Protein AF-A0AAV2ICV9-F1 (afdb_monomer_lite)

Secondary structure (DSSP, 8-state):
----TTS-PPP-EEEEEEEE-TT-SS-SSEEPPPPPP-TT-S---GGG-SEETTEESS-----S--SSSEEEEEEEEEE--SS-PEEEEEEEEEEEPPSS--SPPEEEEEEETTTEEEEEEE---PPTTEESTTS-EE---EEETTEEEEE-TTT--EEEPTTEETTTT-EE--GGGG---SSS-----

InterPro domains:
  IPR001774 Delta/Serrate/lag-2 (DSL) protein [PF01414] (126-171)
  IPR001774 Delta/Serrate/lag-2 (DSL) protein [PS51051] (124-169)
  IPR001774 Delta/Serrate/lag-2 (DSL) protein [SM00051] (105-169)

Structure (mmCIF, N/CA/C/O backbone):
data_AF-A0AAV2ICV9-F1
#
_entry.id   AF-A0AAV2ICV9-F1
#
loop_
_atom_site.group_PDB
_atom_site.id
_atom_site.type_symbol
_atom_site.label_atom_id
_atom_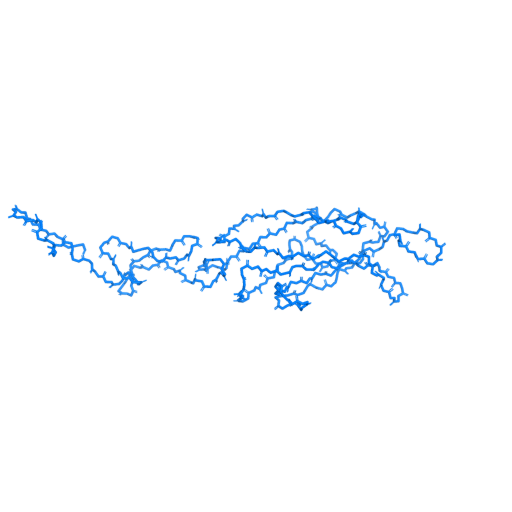site.label_alt_id
_atom_site.label_comp_id
_atom_site.label_asym_id
_atom_site.label_entity_id
_atom_site.label_seq_id
_atom_site.pdbx_PDB_ins_code
_atom_site.Cartn_x
_atom_site.Cartn_y
_atom_site.Cartn_z
_atom_site.occupancy
_atom_site.B_iso_or_equiv
_atom_site.auth_seq_id
_atom_site.auth_comp_id
_atom_site.auth_asym_id
_atom_site.auth_atom_id
_atom_site.pdbx_PDB_model_num
ATOM 1 N N . SER A 1 1 ? 23.689 5.254 -21.975 1.00 53.38 1 SER A N 1
ATOM 2 C CA . SER A 1 1 ? 23.638 5.258 -23.447 1.00 53.38 1 SER A CA 1
ATOM 3 C C . SER A 1 1 ? 23.375 3.836 -23.864 1.00 53.38 1 SER A C 1
ATOM 5 O O . SER A 1 1 ? 24.255 3.012 -23.639 1.00 53.38 1 SER A O 1
ATOM 7 N N . CYS A 1 2 ? 22.179 3.565 -24.372 1.00 63.34 2 CYS A N 1
ATOM 8 C CA . CYS A 1 2 ? 21.823 2.265 -24.928 1.00 63.34 2 CYS A CA 1
ATOM 9 C C . CYS A 1 2 ? 22.603 2.065 -26.231 1.00 63.34 2 CYS A C 1
ATOM 11 O O . CYS A 1 2 ? 22.864 3.040 -26.949 1.00 63.34 2 CYS A O 1
ATOM 13 N N . TYR A 1 3 ? 23.136 0.865 -26.444 1.00 55.25 3 TYR A N 1
ATOM 14 C CA . TYR A 1 3 ? 24.113 0.605 -27.502 1.00 55.25 3 TYR A CA 1
ATOM 15 C C . TYR A 1 3 ? 23.679 -0.586 -28.347 1.00 55.25 3 TYR A C 1
ATOM 17 O O . TYR A 1 3 ? 24.311 -1.639 -28.334 1.00 55.25 3 TYR A O 1
ATOM 25 N N . GLU A 1 4 ? 22.634 -0.394 -29.142 1.00 55.97 4 GLU A N 1
ATOM 26 C CA . GLU A 1 4 ? 22.188 -1.410 -30.085 1.00 55.97 4 GLU A CA 1
ATOM 27 C C . GLU A 1 4 ? 23.046 -1.415 -31.362 1.00 55.97 4 GLU A C 1
ATOM 29 O O . GLU A 1 4 ? 23.061 -0.474 -32.161 1.00 55.97 4 GLU A O 1
ATOM 34 N N . GLY A 1 5 ? 23.796 -2.497 -31.591 1.00 52.47 5 GLY A N 1
ATOM 35 C CA . GLY A 1 5 ? 24.335 -2.821 -32.921 1.00 52.47 5 GLY A CA 1
ATOM 36 C C . GLY A 1 5 ? 25.328 -1.825 -33.550 1.00 52.47 5 GLY A C 1
ATOM 37 O O . GLY A 1 5 ? 25.580 -1.904 -34.752 1.00 52.47 5 GLY A O 1
ATOM 38 N N . GLY A 1 6 ? 25.924 -0.907 -32.780 1.00 49.78 6 GLY A N 1
ATOM 39 C CA . GLY A 1 6 ? 26.913 0.060 -33.285 1.00 49.78 6 GLY A CA 1
ATOM 40 C C . GLY A 1 6 ? 26.328 1.348 -33.875 1.00 49.78 6 GLY A C 1
ATOM 41 O O . GLY A 1 6 ? 27.062 2.115 -34.506 1.00 49.78 6 GLY A O 1
ATOM 42 N N . LEU A 1 7 ? 25.038 1.612 -33.656 1.00 54.94 7 LEU A N 1
ATOM 43 C CA . LEU A 1 7 ? 24.380 2.881 -33.959 1.00 54.94 7 LEU A CA 1
ATOM 44 C C . LEU A 1 7 ? 23.763 3.447 -32.670 1.00 54.94 7 LEU A C 1
ATOM 46 O O . LEU A 1 7 ? 23.289 2.712 -31.815 1.00 54.94 7 LEU A O 1
ATOM 50 N N . SER A 1 8 ? 23.818 4.769 -32.499 1.00 55.47 8 SER A N 1
ATOM 51 C CA . SER A 1 8 ? 23.243 5.461 -31.337 1.00 55.47 8 SER A CA 1
ATOM 52 C C . SER A 1 8 ? 21.730 5.596 -31.519 1.00 55.47 8 SER A C 1
ATOM 54 O O . SER A 1 8 ? 21.271 6.652 -31.962 1.00 55.47 8 SER A O 1
ATOM 56 N N . TYR A 1 9 ? 20.974 4.546 -31.212 1.00 65.75 9 TYR A N 1
ATOM 57 C CA . TYR A 1 9 ? 19.516 4.623 -31.106 1.00 65.75 9 TYR A CA 1
ATOM 58 C C . TYR A 1 9 ? 19.086 5.045 -29.693 1.00 65.75 9 TYR A C 1
ATOM 60 O O . TYR A 1 9 ? 19.888 5.039 -28.754 1.00 65.75 9 TYR A O 1
ATOM 68 N N . GLU A 1 10 ? 17.855 5.542 -29.575 1.00 70.00 10 GLU A N 1
ATOM 69 C CA . GLU A 1 10 ? 17.244 5.775 -28.266 1.00 70.00 10 GLU A CA 1
ATOM 70 C C . GLU A 1 10 ? 16.924 4.418 -27.624 1.00 70.00 10 GLU A C 1
ATOM 72 O O . GLU A 1 10 ? 16.797 3.436 -28.341 1.00 70.00 10 GLU A O 1
ATOM 77 N N . CYS A 1 11 ? 16.840 4.354 -26.295 1.00 81.06 11 CYS A N 1
ATOM 78 C CA . CYS A 1 11 ? 16.512 3.104 -25.606 1.00 81.06 11 CYS A CA 1
ATOM 79 C C . CYS A 1 11 ? 15.050 2.698 -25.864 1.00 81.06 11 CYS A C 1
ATOM 81 O O . CYS A 1 11 ? 14.211 3.566 -26.146 1.00 81.06 11 CYS A O 1
ATOM 83 N N . ASP A 1 12 ? 14.748 1.427 -25.626 1.00 89.12 12 ASP A N 1
ATOM 84 C CA . ASP A 1 12 ? 13.435 0.787 -25.620 1.00 89.12 12 ASP A CA 1
ATOM 85 C C . ASP A 1 12 ? 13.081 0.333 -24.179 1.00 89.12 12 ASP A C 1
ATOM 87 O O . ASP A 1 12 ? 13.032 -0.865 -23.888 1.00 89.12 12 ASP A O 1
ATOM 91 N N . PRO A 1 13 ? 12.818 1.252 -23.217 1.00 91.44 13 PRO A N 1
ATOM 92 C CA . PRO A 1 13 ? 12.720 0.884 -21.810 1.00 91.44 13 PRO A CA 1
ATOM 93 C C . PRO A 1 13 ? 11.525 -0.024 -21.532 1.00 91.44 13 PRO A C 1
ATOM 95 O O . PRO A 1 13 ? 10.386 0.299 -21.881 1.00 91.44 13 PRO A O 1
ATOM 98 N N . LEU A 1 14 ? 11.762 -1.102 -20.798 1.00 93.00 14 LEU A N 1
ATOM 99 C CA . LEU A 1 14 ? 10.752 -1.986 -20.232 1.00 93.00 14 LEU A CA 1
ATOM 100 C C . LEU A 1 14 ? 10.834 -1.952 -18.700 1.00 93.00 14 LEU A C 1
ATOM 102 O O . LEU A 1 14 ? 11.909 -1.826 -18.115 1.00 93.00 14 LEU A O 1
ATOM 106 N N . PHE A 1 15 ? 9.686 -2.037 -18.028 1.00 95.06 15 PHE A N 1
ATOM 107 C CA . PHE A 1 15 ? 9.598 -1.867 -16.578 1.00 95.06 15 PHE A CA 1
ATOM 108 C C . PHE A 1 15 ? 9.115 -3.140 -15.897 1.00 95.06 15 PHE A C 1
ATOM 110 O O . PHE A 1 15 ? 8.102 -3.728 -16.283 1.00 95.06 15 PHE A O 1
ATOM 117 N N . THR A 1 16 ? 9.769 -3.489 -14.793 1.00 95.69 16 THR A N 1
ATOM 118 C CA . THR A 1 16 ? 9.313 -4.524 -13.86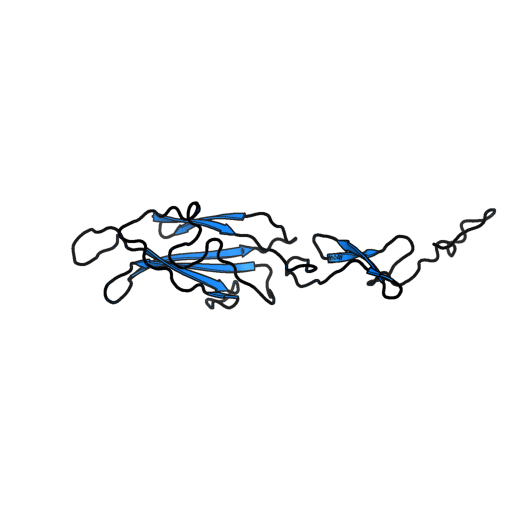2 1.00 95.69 16 THR A CA 1
ATOM 119 C C . THR A 1 16 ? 9.111 -3.921 -12.476 1.00 95.69 16 THR A C 1
ATOM 121 O O . THR A 1 16 ? 10.001 -3.269 -11.929 1.00 95.69 16 THR A O 1
ATOM 124 N N . LEU A 1 17 ? 7.927 -4.142 -11.893 1.00 97.44 17 LEU A N 1
ATOM 125 C CA . LEU A 1 17 ? 7.574 -3.657 -10.556 1.00 97.44 17 LEU A CA 1
ATOM 126 C C . LEU A 1 17 ? 7.527 -4.814 -9.559 1.00 97.44 17 LEU A C 1
ATOM 128 O O . LEU A 1 17 ? 6.863 -5.828 -9.797 1.00 97.44 17 LEU A O 1
ATOM 132 N N . CYS A 1 18 ? 8.179 -4.626 -8.418 1.00 97.81 18 CYS A N 1
ATOM 133 C CA . CYS A 1 18 ? 8.264 -5.601 -7.339 1.00 97.81 18 CYS A CA 1
ATOM 134 C C . CYS A 1 18 ? 7.971 -4.924 -5.996 1.00 97.81 18 CYS A C 1
ATOM 136 O O . CYS A 1 18 ? 8.607 -3.931 -5.639 1.00 97.81 18 CYS A O 1
ATOM 138 N N . LEU A 1 19 ? 7.015 -5.472 -5.245 1.00 97.69 19 LEU A N 1
ATOM 139 C CA . LEU A 1 19 ? 6.660 -5.034 -3.900 1.00 97.69 19 LEU A CA 1
ATOM 140 C C . LEU A 1 19 ? 6.937 -6.160 -2.901 1.00 97.69 19 LEU A C 1
ATOM 142 O O . LEU A 1 19 ? 6.415 -7.274 -3.021 1.00 97.69 19 LEU A O 1
ATOM 146 N N . GLY A 1 20 ? 7.743 -5.868 -1.888 1.00 96.62 20 GLY A N 1
ATOM 147 C CA . GLY A 1 20 ? 8.183 -6.857 -0.912 1.00 96.62 20 GLY A CA 1
ATOM 148 C C . GLY A 1 20 ? 8.430 -6.284 0.475 1.00 96.62 20 GLY A C 1
ATOM 149 O O . GLY A 1 20 ? 8.133 -5.125 0.770 1.00 96.62 20 GLY A O 1
ATOM 150 N N . ARG A 1 21 ? 8.977 -7.122 1.354 1.00 95.69 21 ARG A N 1
ATOM 151 C CA . ARG A 1 21 ? 9.418 -6.708 2.688 1.00 95.69 21 ARG A CA 1
ATOM 152 C C . ARG A 1 21 ? 10.641 -5.780 2.616 1.00 95.69 21 ARG A C 1
ATOM 154 O O . ARG A 1 21 ? 11.491 -5.987 1.753 1.00 95.69 21 ARG A O 1
ATOM 161 N N . PRO A 1 22 ? 10.795 -4.835 3.563 1.00 94.38 22 PRO A N 1
ATOM 162 C CA . PRO A 1 22 ? 11.925 -3.897 3.626 1.00 94.38 22 PRO A CA 1
ATOM 163 C C . PRO A 1 22 ? 13.312 -4.544 3.555 1.00 94.38 22 PRO A C 1
ATOM 165 O O . PRO A 1 22 ? 14.250 -3.961 3.019 1.00 94.38 22 PRO A O 1
ATOM 168 N N . THR A 1 23 ? 13.445 -5.745 4.117 1.00 89.12 23 THR A N 1
ATOM 169 C CA . THR A 1 23 ? 14.717 -6.465 4.284 1.00 89.12 23 THR A CA 1
ATOM 170 C C . THR A 1 23 ? 14.918 -7.600 3.279 1.00 89.12 23 THR A C 1
ATOM 172 O O . THR A 1 23 ? 15.893 -8.341 3.383 1.00 89.12 23 THR A O 1
ATOM 175 N N . SER A 1 24 ? 14.007 -7.770 2.317 1.00 89.56 24 SER A N 1
ATOM 176 C CA . SER A 1 24 ? 14.045 -8.870 1.353 1.00 89.56 24 SER A CA 1
ATOM 177 C C . SER A 1 24 ? 14.091 -8.352 -0.079 1.00 89.56 24 SER A C 1
ATOM 179 O O . SER A 1 24 ? 13.417 -7.382 -0.414 1.00 89.56 24 SER A O 1
ATOM 181 N N . ASP A 1 25 ? 14.853 -9.029 -0.939 1.00 88.00 25 ASP A N 1
ATOM 182 C CA . ASP A 1 25 ? 14.823 -8.836 -2.399 1.00 88.00 25 ASP A CA 1
ATOM 183 C C . ASP A 1 25 ? 13.657 -9.579 -3.071 1.00 88.00 25 ASP A C 1
ATOM 185 O O . ASP A 1 25 ? 13.471 -9.496 -4.279 1.00 88.00 25 ASP A O 1
ATOM 189 N N . THR A 1 26 ? 12.851 -10.313 -2.299 1.00 94.56 26 THR A N 1
ATOM 190 C CA . THR A 1 26 ? 11.694 -11.038 -2.832 1.00 94.56 26 THR A CA 1
ATOM 191 C C . THR A 1 26 ? 10.452 -10.154 -2.896 1.00 94.56 26 THR A C 1
ATOM 193 O O . THR A 1 26 ? 10.129 -9.439 -1.940 1.00 94.56 26 THR A O 1
ATOM 196 N N . CYS A 1 27 ? 9.689 -10.286 -3.983 1.00 95.81 27 CYS A N 1
ATOM 197 C CA . CYS A 1 27 ? 8.403 -9.615 -4.206 1.00 95.81 27 CYS A CA 1
ATOM 198 C C . CYS A 1 27 ? 7.276 -10.277 -3.394 1.00 95.81 27 CYS A C 1
ATOM 200 O O . CYS A 1 27 ? 6.303 -10.802 -3.929 1.00 95.81 27 CYS A O 1
ATOM 202 N N . SER A 1 28 ? 7.461 -10.315 -2.076 1.00 95.50 28 SER A N 1
ATOM 203 C CA . SER A 1 28 ? 6.625 -11.050 -1.118 1.00 95.50 28 SER A CA 1
ATOM 204 C C . SER A 1 28 ? 5.187 -10.541 -1.022 1.00 95.50 28 SER A C 1
ATOM 206 O O . SER A 1 28 ? 4.325 -11.291 -0.570 1.00 95.50 28 SER A O 1
ATOM 208 N N . TYR A 1 29 ? 4.920 -9.303 -1.445 1.00 95.75 29 TYR A N 1
ATOM 209 C CA . TYR A 1 29 ? 3.572 -8.733 -1.481 1.00 95.75 29 TYR A CA 1
ATOM 210 C C . TYR A 1 29 ? 2.969 -8.736 -2.884 1.00 95.75 29 TYR A C 1
ATOM 212 O O . TYR A 1 29 ? 1.758 -8.875 -3.028 1.00 95.75 29 TYR A O 1
ATOM 220 N N . GLY A 1 30 ? 3.793 -8.619 -3.921 1.00 95.75 30 GLY A N 1
ATOM 221 C CA . GLY A 1 30 ? 3.335 -8.755 -5.294 1.00 95.75 30 GLY A CA 1
ATOM 222 C C . GLY A 1 30 ? 4.386 -8.337 -6.306 1.00 95.75 30 GLY A C 1
ATOM 223 O O . GLY A 1 30 ? 5.270 -7.536 -6.016 1.00 95.75 30 GLY A O 1
ATOM 224 N N . THR A 1 31 ? 4.258 -8.863 -7.518 1.00 96.81 31 THR A N 1
ATOM 225 C CA . THR A 1 31 ? 5.048 -8.442 -8.673 1.00 96.81 31 THR A CA 1
ATOM 226 C C . THR A 1 31 ? 4.091 -8.132 -9.816 1.00 96.81 31 THR A C 1
ATOM 228 O O . THR A 1 31 ? 3.107 -8.851 -10.012 1.00 96.81 31 THR A O 1
ATOM 231 N N . ALA A 1 32 ? 4.342 -7.052 -10.547 1.00 95.25 32 ALA A N 1
ATOM 232 C CA . ALA A 1 32 ? 3.646 -6.810 -11.801 1.00 95.25 32 ALA A CA 1
ATOM 233 C C . ALA A 1 32 ? 4.269 -7.674 -12.903 1.00 95.25 32 ALA A C 1
ATOM 235 O O . ALA A 1 32 ? 5.456 -8.000 -12.852 1.00 95.25 32 ALA A O 1
ATOM 236 N N . LYS A 1 33 ? 3.477 -8.021 -13.921 1.00 90.69 33 LYS A N 1
ATOM 237 C CA . LYS A 1 33 ? 4.050 -8.508 -15.177 1.00 90.69 33 LYS A CA 1
ATOM 238 C C . LYS A 1 33 ? 4.901 -7.382 -15.769 1.00 90.69 33 LYS A C 1
ATOM 240 O O . LYS A 1 33 ? 4.463 -6.237 -15.711 1.00 90.69 33 LYS A O 1
ATOM 245 N N . ALA A 1 34 ? 6.057 -7.713 -16.339 1.00 92.75 34 ALA A N 1
ATOM 246 C CA . ALA A 1 34 ? 6.852 -6.745 -17.085 1.00 92.75 34 ALA A CA 1
ATOM 247 C C . ALA A 1 34 ? 5.985 -6.028 -18.135 1.00 92.75 34 ALA A C 1
ATOM 249 O O . ALA A 1 34 ? 5.108 -6.649 -18.760 1.00 92.75 34 ALA A O 1
ATOM 250 N N . THR A 1 35 ? 6.204 -4.724 -18.293 1.00 95.00 35 THR A N 1
ATOM 251 C CA . THR A 1 35 ? 5.559 -3.950 -19.356 1.00 95.00 35 THR A CA 1
ATOM 252 C C . THR A 1 35 ? 6.030 -4.451 -20.717 1.00 95.00 35 THR A C 1
ATOM 254 O O . THR A 1 35 ? 7.022 -5.169 -20.839 1.00 95.00 35 THR A O 1
ATOM 257 N N . LYS A 1 36 ? 5.327 -4.048 -21.771 1.00 92.75 36 LYS A N 1
ATOM 258 C CA . LYS A 1 36 ? 5.970 -3.954 -23.081 1.00 92.75 36 LYS A CA 1
ATOM 259 C C . LYS A 1 36 ? 6.966 -2.795 -23.072 1.00 92.75 36 LYS A C 1
ATOM 261 O O . LYS A 1 36 ? 6.856 -1.894 -22.233 1.00 92.75 36 LYS A O 1
ATOM 266 N N . ASP A 1 37 ? 7.891 -2.835 -24.011 1.00 91.25 37 ASP A N 1
ATOM 267 C CA . ASP A 1 37 ? 8.860 -1.780 -24.253 1.00 91.25 37 ASP A CA 1
ATOM 268 C C . ASP A 1 37 ? 8.178 -0.451 -24.611 1.00 91.25 37 ASP A C 1
ATOM 270 O O . ASP A 1 37 ? 7.048 -0.392 -25.118 1.00 91.25 37 ASP A O 1
ATOM 274 N N . PHE A 1 38 ? 8.868 0.637 -24.299 1.00 90.38 38 PHE A N 1
ATOM 275 C CA . PHE A 1 38 ? 8.562 1.968 -24.793 1.00 90.38 38 PHE A CA 1
ATOM 276 C C . PHE A 1 38 ? 9.558 2.302 -25.898 1.00 90.38 38 PHE A C 1
ATOM 278 O O . PHE A 1 38 ? 10.614 2.859 -25.636 1.00 90.38 38 PHE A O 1
ATOM 285 N N . HIS A 1 39 ? 9.193 1.962 -27.129 1.00 87.50 39 HIS A N 1
ATOM 286 C CA . HIS A 1 39 ? 10.084 2.069 -28.277 1.00 87.50 39 HIS A CA 1
ATOM 287 C C . HIS A 1 39 ? 10.677 3.473 -28.502 1.00 87.50 39 HIS A C 1
ATOM 289 O O . HIS A 1 39 ? 9.941 4.464 -28.609 1.00 87.50 39 HIS A O 1
ATOM 295 N N . ASN A 1 40 ? 11.997 3.512 -28.661 1.00 82.62 40 ASN A N 1
ATOM 296 C CA . ASN A 1 40 ? 12.855 4.623 -29.033 1.00 82.62 40 ASN A CA 1
ATOM 297 C C . ASN A 1 40 ? 12.539 5.895 -28.242 1.00 82.62 40 ASN A C 1
ATOM 299 O O . ASN A 1 40 ? 12.272 6.952 -28.823 1.00 82.62 40 ASN A O 1
ATOM 303 N N . THR A 1 41 ? 12.524 5.792 -26.912 1.00 86.25 41 THR A N 1
ATOM 304 C CA . THR A 1 41 ? 12.327 6.958 -26.050 1.00 86.25 41 THR A CA 1
ATOM 305 C C . THR A 1 41 ? 13.115 6.896 -24.751 1.00 86.25 41 THR A C 1
ATOM 307 O O . THR A 1 41 ? 13.153 5.905 -24.031 1.00 86.25 41 THR A O 1
ATOM 310 N N . ASN A 1 42 ? 13.669 8.049 -24.380 1.00 84.88 42 ASN A N 1
ATOM 311 C CA . ASN A 1 42 ? 14.317 8.268 -23.086 1.00 84.88 42 ASN A CA 1
ATOM 312 C C . ASN A 1 42 ? 13.429 9.033 -22.085 1.00 84.88 42 ASN A C 1
ATOM 314 O O . ASN A 1 42 ? 13.844 9.290 -20.952 1.00 84.88 42 ASN A O 1
ATOM 318 N N . TYR A 1 43 ? 12.223 9.446 -22.494 1.00 90.06 43 TYR A N 1
ATOM 319 C CA . TYR A 1 43 ? 11.286 10.195 -21.655 1.00 90.06 43 TYR A CA 1
ATOM 320 C C . TYR A 1 43 ? 9.861 9.666 -21.805 1.00 90.06 43 TYR A C 1
ATOM 322 O O . TYR A 1 43 ? 9.266 9.692 -22.883 1.00 90.06 43 TYR A O 1
ATOM 330 N N . ILE A 1 44 ? 9.281 9.239 -20.684 1.00 92.38 44 ILE A N 1
ATOM 331 C CA . ILE A 1 44 ? 7.947 8.644 -20.639 1.00 92.38 44 ILE A CA 1
ATOM 332 C C . ILE A 1 44 ? 7.110 9.406 -19.609 1.00 92.38 44 ILE A C 1
ATOM 334 O O . ILE A 1 44 ? 7.416 9.407 -18.417 1.00 92.38 44 ILE A O 1
ATOM 338 N N . ASN A 1 45 ? 6.020 10.041 -20.052 1.00 93.62 45 ASN A N 1
ATOM 339 C CA . ASN A 1 45 ? 5.058 10.680 -19.152 1.00 93.62 45 ASN A CA 1
ATOM 340 C C . ASN A 1 45 ? 3.967 9.684 -18.723 1.00 93.62 45 ASN A C 1
ATOM 342 O O . ASN A 1 45 ? 2.877 9.638 -19.298 1.00 93.62 45 ASN A O 1
ATOM 346 N N . MET A 1 46 ? 4.257 8.888 -17.691 1.00 93.31 46 MET A N 1
ATOM 347 C CA . MET A 1 46 ? 3.325 7.874 -17.178 1.00 93.31 46 MET A CA 1
ATOM 348 C C . MET A 1 46 ? 2.077 8.475 -16.514 1.00 93.31 46 MET A C 1
ATOM 350 O O . MET A 1 46 ? 1.034 7.830 -16.481 1.00 93.31 46 MET A O 1
ATOM 354 N N . ALA A 1 47 ? 2.140 9.719 -16.024 1.00 91.94 47 ALA A N 1
ATOM 355 C CA . ALA A 1 47 ? 1.026 10.355 -15.315 1.00 91.94 47 ALA A CA 1
ATOM 356 C C . ALA A 1 47 ? -0.213 10.583 -16.204 1.00 91.94 47 ALA A C 1
ATOM 358 O O . ALA A 1 47 ? -1.327 10.678 -15.694 1.00 91.94 47 ALA A O 1
ATOM 359 N N . SER A 1 48 ? -0.034 10.656 -17.527 1.00 90.75 48 SER A N 1
ATOM 360 C CA . SER A 1 48 ? -1.132 10.770 -18.496 1.00 90.75 48 SER A CA 1
ATOM 361 C C . SER A 1 48 ? -1.691 9.427 -18.980 1.00 90.75 48 SER A C 1
ATOM 363 O O . SER A 1 48 ? -2.656 9.416 -19.744 1.00 90.75 48 SER A O 1
ATOM 365 N N . LEU A 1 49 ? -1.093 8.303 -18.577 1.00 93.50 49 LEU A N 1
ATOM 366 C CA . LEU A 1 49 ? -1.462 6.968 -19.047 1.00 93.50 49 LEU A CA 1
ATOM 367 C C . LEU A 1 49 ? -2.318 6.249 -18.001 1.00 93.50 49 LEU A C 1
ATOM 369 O O . LEU A 1 49 ? -1.967 6.226 -16.827 1.00 93.50 49 LEU A O 1
ATOM 373 N N . SER A 1 50 ? -3.420 5.626 -18.428 1.00 95.56 50 SER A N 1
ATOM 374 C CA . SER A 1 50 ? -4.222 4.728 -17.573 1.00 95.56 50 SER A CA 1
ATOM 375 C C . SER A 1 50 ? -3.679 3.293 -17.531 1.00 95.56 50 SER A C 1
ATOM 377 O O . SER A 1 50 ? -4.063 2.506 -16.669 1.00 95.56 50 SER A O 1
ATOM 379 N N . ASP A 1 51 ? -2.765 2.967 -18.442 1.00 95.75 51 ASP A N 1
ATOM 380 C CA . ASP A 1 51 ? -2.056 1.698 -18.552 1.00 95.75 51 ASP A CA 1
ATOM 381 C C . ASP A 1 51 ? -0.625 1.994 -19.027 1.00 95.75 51 ASP A C 1
ATOM 383 O O . ASP A 1 51 ? -0.422 2.720 -20.001 1.00 95.75 51 ASP A O 1
ATOM 387 N N . ILE A 1 52 ? 0.369 1.484 -18.304 1.00 94.44 52 ILE A N 1
ATOM 388 C CA . ILE A 1 52 ? 1.801 1.652 -18.571 1.00 94.44 52 ILE A CA 1
ATOM 389 C C . ILE A 1 52 ? 2.237 0.434 -19.387 1.00 94.44 52 ILE A C 1
ATOM 391 O O . ILE A 1 52 ? 2.924 -0.451 -18.889 1.00 94.44 52 ILE A O 1
ATOM 395 N N . ASN A 1 53 ? 1.752 0.343 -20.626 1.00 93.62 53 ASN A N 1
ATOM 396 C CA . ASN A 1 53 ? 2.088 -0.731 -21.565 1.00 93.62 53 ASN A CA 1
ATOM 397 C C . ASN A 1 53 ? 1.916 -2.155 -20.988 1.00 93.62 53 ASN A C 1
ATOM 399 O O . ASN A 1 53 ? 2.788 -3.014 -21.120 1.00 93.62 53 ASN A O 1
ATOM 403 N N . GLY A 1 54 ? 0.765 -2.438 -20.379 1.00 94.75 54 GLY A N 1
ATOM 404 C CA . GLY A 1 54 ? 0.387 -3.750 -19.842 1.00 94.75 54 GLY A CA 1
ATOM 405 C C . GLY A 1 54 ? 0.306 -3.823 -18.318 1.00 94.75 54 GLY A C 1
ATOM 406 O O . GLY A 1 54 ? -0.135 -4.849 -17.792 1.00 94.75 54 GLY A O 1
ATOM 407 N N . ILE A 1 55 ? 0.702 -2.760 -17.614 1.00 96.00 55 ILE A N 1
ATOM 408 C CA . ILE A 1 55 ? 0.469 -2.596 -16.177 1.00 96.00 55 ILE A CA 1
ATOM 409 C C . ILE A 1 55 ? -0.575 -1.489 -15.973 1.00 96.00 55 ILE A C 1
ATOM 411 O O . ILE A 1 55 ? -0.315 -0.347 -16.353 1.00 96.00 55 ILE A O 1
ATOM 415 N N . PRO A 1 56 ? -1.715 -1.762 -15.314 1.00 97.00 56 PRO A N 1
ATOM 416 C CA . PRO A 1 56 ? -2.689 -0.726 -14.984 1.00 97.00 56 PRO A CA 1
ATOM 417 C C . PRO A 1 56 ? -2.071 0.417 -14.170 1.00 97.00 56 PRO A C 1
ATOM 419 O O . PRO A 1 56 ? -1.253 0.171 -13.284 1.00 97.00 56 PRO A O 1
ATOM 422 N N . ASN A 1 57 ? -2.504 1.653 -14.421 1.00 95.69 57 ASN A N 1
ATOM 423 C CA . ASN A 1 57 ? -2.110 2.830 -13.651 1.00 95.69 57 ASN A CA 1
ATOM 424 C C . ASN A 1 57 ? -3.340 3.450 -12.960 1.00 95.69 57 ASN A C 1
ATOM 426 O O . ASN A 1 57 ? -4.175 4.065 -13.631 1.00 95.69 57 ASN A O 1
ATOM 430 N N . PRO A 1 58 ? -3.491 3.301 -11.631 1.00 96.69 58 PRO A N 1
ATOM 431 C CA . PRO A 1 58 ? -2.494 2.799 -10.682 1.00 96.69 58 PRO A CA 1
ATOM 432 C C . PRO A 1 58 ? -2.344 1.271 -10.680 1.00 96.69 58 PRO A C 1
ATOM 434 O O . PRO A 1 58 ? -3.318 0.537 -10.853 1.00 96.69 58 PRO A O 1
ATOM 437 N N . TRP A 1 59 ? -1.132 0.799 -10.374 1.00 96.81 59 TRP A N 1
ATOM 438 C CA . TRP A 1 59 ? -0.879 -0.612 -10.085 1.00 96.81 59 TRP A CA 1
ATOM 439 C C . TRP A 1 59 ? -1.373 -0.936 -8.670 1.00 96.81 59 TRP A C 1
ATOM 441 O O . TRP A 1 59 ? -0.881 -0.381 -7.687 1.00 96.81 59 TRP A O 1
ATOM 451 N N . ILE A 1 60 ? -2.377 -1.810 -8.563 1.00 95.75 60 ILE A N 1
ATOM 452 C CA . ILE A 1 60 ? -3.017 -2.163 -7.289 1.00 95.75 60 ILE A CA 1
ATOM 453 C C . ILE A 1 60 ? -2.490 -3.516 -6.807 1.00 95.75 60 ILE A C 1
ATOM 455 O O . ILE A 1 60 ? -2.611 -4.521 -7.507 1.00 95.75 60 ILE A O 1
ATOM 459 N N . VAL A 1 61 ? -1.959 -3.541 -5.583 1.00 96.19 61 VAL A N 1
ATOM 460 C CA . VAL A 1 61 ? -1.515 -4.758 -4.893 1.00 96.19 61 VAL A CA 1
ATOM 461 C C . VAL A 1 61 ? -2.379 -4.970 -3.655 1.00 96.19 61 VAL A C 1
ATOM 463 O O . VAL A 1 61 ? -2.438 -4.107 -2.781 1.00 96.19 61 VAL A O 1
ATOM 466 N N . TYR A 1 62 ? -3.040 -6.125 -3.574 1.00 95.12 62 TYR A N 1
ATOM 467 C CA . TYR A 1 62 ? -3.815 -6.523 -2.400 1.00 95.12 62 TYR A CA 1
ATOM 468 C C . TYR A 1 62 ? -2.916 -7.276 -1.424 1.00 95.12 62 TYR A C 1
ATOM 470 O O . TYR A 1 62 ? -2.430 -8.363 -1.731 1.00 95.12 62 TYR A O 1
ATOM 478 N N . ILE A 1 63 ? -2.699 -6.700 -0.243 1.00 93.44 63 ILE A N 1
ATOM 479 C CA . ILE A 1 63 ? -1.837 -7.273 0.792 1.00 93.44 63 ILE A CA 1
ATOM 480 C C . ILE A 1 63 ? -2.720 -7.835 1.901 1.00 93.44 63 ILE A C 1
ATOM 482 O O . ILE A 1 63 ? -3.416 -7.083 2.573 1.00 93.44 63 ILE A O 1
ATOM 486 N N . SER A 1 64 ? -2.678 -9.150 2.122 1.00 90.69 64 SER A N 1
ATOM 487 C CA . SER A 1 64 ? -3.497 -9.786 3.165 1.00 90.69 64 SER A CA 1
ATOM 488 C C . SER A 1 64 ? -3.038 -9.449 4.584 1.00 90.69 64 SER A C 1
ATOM 490 O O . SER A 1 64 ? -3.855 -9.408 5.497 1.00 90.69 64 SER A O 1
ATOM 492 N N . TYR A 1 65 ? -1.733 -9.258 4.788 1.00 88.56 65 TYR A N 1
ATOM 493 C CA . TYR A 1 65 ? -1.166 -8.877 6.078 1.00 88.56 65 TYR A CA 1
ATOM 494 C C . TYR A 1 65 ? 0.176 -8.165 5.888 1.00 88.56 65 TYR A C 1
ATOM 496 O O . TYR A 1 65 ? 1.064 -8.654 5.187 1.00 88.56 65 TYR A O 1
ATOM 504 N N . LEU A 1 66 ? 0.334 -7.017 6.543 1.00 91.38 66 LEU A N 1
ATOM 505 C CA . LEU A 1 66 ? 1.616 -6.330 6.667 1.00 91.38 66 LEU A CA 1
ATOM 506 C C . LEU A 1 66 ? 2.308 -6.792 7.948 1.00 91.38 66 LEU A C 1
ATOM 508 O O . LEU A 1 66 ? 1.709 -6.789 9.020 1.00 91.38 66 LEU A O 1
ATOM 512 N N . THR A 1 67 ? 3.577 -7.184 7.849 1.00 86.12 67 THR A N 1
ATOM 513 C CA . THR A 1 67 ? 4.378 -7.568 9.026 1.00 86.12 67 THR A CA 1
ATOM 514 C C . THR A 1 67 ? 5.185 -6.411 9.604 1.00 86.12 67 THR A C 1
ATOM 516 O O . THR A 1 67 ? 5.651 -6.492 10.736 1.00 86.12 67 THR A O 1
ATOM 519 N N . GLU A 1 68 ? 5.379 -5.349 8.825 1.00 91.50 68 GLU A N 1
ATOM 520 C CA . GLU A 1 68 ? 6.259 -4.222 9.129 1.00 91.50 68 GLU A CA 1
ATOM 521 C C . GLU A 1 68 ? 5.582 -2.912 8.681 1.00 91.50 68 GLU A C 1
ATOM 523 O O . GLU A 1 68 ? 4.832 -2.923 7.702 1.00 91.50 68 GLU A O 1
ATOM 528 N N . PRO A 1 69 ? 5.844 -1.768 9.345 1.00 93.19 69 PRO A N 1
ATOM 529 C CA . PRO A 1 69 ? 5.265 -0.464 8.998 1.00 93.19 69 PRO A CA 1
ATOM 530 C C . PRO A 1 69 ? 5.927 0.180 7.765 1.00 93.19 69 PRO A C 1
ATOM 532 O O . PRO A 1 69 ? 5.914 1.402 7.598 1.00 93.19 69 PRO A O 1
ATOM 535 N N . SER A 1 70 ? 6.542 -0.627 6.908 1.00 94.81 70 SER A N 1
ATOM 536 C CA . SER A 1 70 ? 7.128 -0.218 5.642 1.00 94.81 70 SER A CA 1
ATOM 537 C C . SER A 1 70 ? 7.149 -1.392 4.668 1.00 94.81 70 SER A C 1
ATOM 539 O O . SER A 1 70 ? 7.115 -2.562 5.057 1.00 94.81 70 SER A O 1
ATOM 541 N N . VAL A 1 71 ? 7.203 -1.070 3.381 1.00 96.00 71 VAL A N 1
ATOM 542 C CA . VAL A 1 71 ? 7.349 -2.035 2.284 1.00 96.00 71 VAL A CA 1
ATOM 543 C C . VAL A 1 71 ? 8.458 -1.564 1.359 1.00 96.00 71 VAL A C 1
ATOM 545 O O . VAL A 1 71 ? 8.703 -0.365 1.244 1.00 96.00 71 VAL A O 1
ATOM 548 N N . ARG A 1 72 ? 9.118 -2.492 0.679 1.00 97.19 72 ARG A N 1
ATOM 549 C CA . ARG A 1 72 ? 10.123 -2.179 -0.330 1.00 97.19 72 ARG A CA 1
ATOM 550 C C . ARG A 1 72 ? 9.493 -2.203 -1.711 1.00 97.19 72 ARG A C 1
ATOM 552 O O . ARG A 1 72 ? 8.934 -3.226 -2.101 1.00 97.19 72 ARG A O 1
ATOM 559 N N . LEU A 1 73 ? 9.598 -1.092 -2.428 1.00 97.62 73 LEU A N 1
ATOM 560 C CA . LEU A 1 73 ? 9.297 -0.999 -3.849 1.00 97.62 73 LEU A CA 1
ATOM 561 C C . LEU A 1 73 ? 10.613 -1.026 -4.625 1.00 97.62 73 LEU A C 1
ATOM 563 O O . LEU A 1 73 ? 11.506 -0.216 -4.366 1.00 97.62 73 LEU A O 1
ATOM 567 N N . THR A 1 74 ? 10.696 -1.943 -5.580 1.00 97.31 74 THR A N 1
ATOM 568 C CA . THR A 1 74 ? 11.770 -2.014 -6.567 1.00 97.31 74 THR A CA 1
ATOM 569 C C . THR A 1 74 ? 11.158 -1.825 -7.951 1.00 97.31 74 THR A C 1
ATOM 571 O O . THR A 1 74 ? 10.206 -2.525 -8.310 1.00 97.31 74 THR A O 1
ATOM 574 N N . ILE A 1 75 ? 11.697 -0.870 -8.707 1.00 96.62 75 ILE A N 1
ATOM 575 C CA . ILE A 1 75 ? 11.350 -0.600 -10.103 1.00 96.62 75 ILE A CA 1
ATOM 576 C C . ILE A 1 75 ? 12.602 -0.856 -10.929 1.00 96.62 75 ILE A C 1
ATOM 578 O O . ILE A 1 75 ? 13.549 -0.074 -10.863 1.00 96.62 75 ILE A O 1
ATOM 582 N N . THR A 1 76 ? 12.601 -1.947 -11.682 1.00 95.12 76 THR A N 1
ATOM 583 C CA . THR A 1 76 ? 13.698 -2.307 -12.581 1.00 95.12 76 THR A CA 1
ATOM 584 C C . THR A 1 76 ? 13.365 -1.837 -13.986 1.00 95.12 76 THR A C 1
ATOM 586 O O . THR A 1 76 ? 12.226 -1.991 -14.430 1.00 95.12 76 THR A O 1
ATOM 589 N N . VAL A 1 77 ? 14.354 -1.237 -14.641 1.00 93.50 77 VAL A N 1
ATOM 590 C CA . VAL A 1 77 ? 14.290 -0.763 -16.018 1.00 93.50 77 VAL A CA 1
ATOM 591 C C . VAL A 1 77 ? 15.378 -1.474 -16.810 1.00 93.50 77 VAL A C 1
ATOM 593 O O . VAL A 1 77 ? 16.560 -1.391 -16.459 1.00 93.50 77 VAL A O 1
ATOM 596 N N . GLU A 1 78 ? 14.955 -2.172 -17.849 1.00 91.88 78 GLU A N 1
ATOM 597 C CA . GLU A 1 78 ? 15.810 -2.881 -18.802 1.00 91.88 78 GLU A CA 1
ATOM 598 C C . GLU A 1 78 ? 15.522 -2.320 -20.200 1.00 91.88 78 GLU A C 1
ATOM 600 O O . GLU A 1 78 ? 14.446 -1.762 -20.424 1.00 91.88 78 GLU A O 1
ATOM 605 N N . ASP A 1 79 ? 16.485 -2.398 -21.107 1.00 88.81 79 ASP A N 1
ATOM 606 C CA . ASP A 1 79 ? 16.333 -1.976 -22.499 1.00 88.81 79 ASP A CA 1
ATOM 607 C C . ASP A 1 79 ? 16.032 -3.211 -23.363 1.00 88.81 79 ASP A C 1
ATOM 609 O O . ASP A 1 79 ? 16.644 -4.267 -23.199 1.00 88.81 79 ASP A O 1
ATOM 613 N N . ALA A 1 80 ? 14.954 -3.133 -24.146 1.00 87.12 80 ALA A N 1
ATOM 614 C CA . ALA A 1 80 ? 14.336 -4.296 -24.773 1.00 87.12 80 ALA A CA 1
ATOM 615 C C . ALA A 1 80 ? 15.039 -4.661 -26.083 1.00 87.12 80 ALA A C 1
ATOM 617 O O . ALA A 1 80 ? 14.775 -4.074 -27.129 1.00 87.12 80 ALA A O 1
ATOM 618 N N . ASP A 1 81 ? 15.852 -5.712 -26.040 1.00 81.62 81 ASP A N 1
ATOM 619 C CA . ASP A 1 81 ? 16.764 -6.076 -27.120 1.00 81.62 81 ASP A CA 1
ATOM 620 C C . ASP A 1 81 ? 16.338 -7.395 -27.805 1.00 81.62 81 ASP A C 1
ATOM 622 O O . ASP A 1 81 ? 15.768 -8.294 -27.170 1.00 81.62 81 ASP A O 1
ATOM 626 N N . PRO A 1 82 ? 16.659 -7.623 -29.096 1.00 68.00 82 PRO A N 1
ATOM 627 C CA . PRO A 1 82 ? 16.490 -8.925 -29.746 1.00 68.00 82 PRO A CA 1
ATOM 628 C C . PRO A 1 82 ? 17.423 -10.014 -29.170 1.00 68.00 82 PRO A C 1
ATOM 630 O O . PRO A 1 82 ? 18.379 -10.453 -29.811 1.00 68.00 82 PRO A O 1
ATOM 633 N N . GLY A 1 83 ? 17.128 -10.507 -27.967 1.00 70.56 83 GLY A N 1
ATOM 634 C CA . GLY A 1 83 ? 17.816 -11.631 -27.335 1.00 70.56 83 GLY A CA 1
ATOM 635 C C . GLY A 1 83 ? 17.933 -11.495 -25.823 1.00 70.56 83 GLY A C 1
ATOM 636 O O . GLY A 1 83 ? 17.355 -12.311 -25.104 1.00 70.56 83 GLY A O 1
ATOM 637 N N . PHE A 1 84 ? 18.721 -10.524 -25.359 1.00 72.44 84 PHE A N 1
ATOM 638 C CA . PHE A 1 84 ? 18.973 -10.300 -23.939 1.00 72.44 84 PHE A CA 1
ATOM 639 C C . PHE A 1 84 ? 18.836 -8.820 -23.617 1.00 72.44 84 PHE A C 1
ATOM 641 O O . PHE A 1 84 ? 19.655 -8.035 -24.078 1.00 72.44 84 PHE A O 1
ATOM 648 N N . ASP A 1 85 ? 17.844 -8.504 -22.795 1.00 81.25 85 ASP A N 1
ATOM 649 C CA . ASP A 1 85 ? 17.584 -7.147 -22.335 1.00 81.25 85 ASP A CA 1
ATOM 650 C C . ASP A 1 85 ? 18.735 -6.678 -21.427 1.00 81.25 85 ASP A C 1
ATOM 652 O O . ASP A 1 85 ? 19.124 -7.387 -20.485 1.00 81.25 85 ASP A O 1
ATOM 656 N N . ASP A 1 86 ? 19.329 -5.516 -21.704 1.00 84.25 86 ASP A N 1
ATOM 657 C CA . ASP A 1 86 ? 20.412 -4.969 -20.890 1.00 84.25 86 ASP A CA 1
ATOM 658 C C . ASP A 1 86 ? 19.891 -4.082 -19.754 1.00 84.25 86 ASP A C 1
ATOM 660 O O . A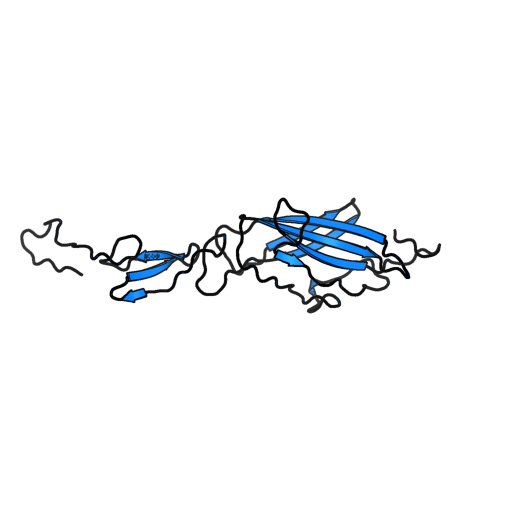SP A 1 86 ? 18.846 -3.433 -19.794 1.00 84.25 86 ASP A O 1
ATOM 664 N N . TYR A 1 87 ? 20.638 -4.092 -18.652 1.00 88.31 87 TYR A N 1
ATOM 665 C CA . TYR A 1 87 ? 20.258 -3.364 -17.452 1.00 88.31 87 TYR A CA 1
ATOM 666 C C . TYR A 1 87 ? 20.442 -1.856 -17.643 1.00 88.31 87 TYR A C 1
ATOM 668 O O . TYR A 1 87 ? 21.568 -1.385 -17.837 1.00 88.31 87 TYR A O 1
ATOM 676 N N . MET A 1 88 ? 19.369 -1.087 -17.445 1.00 88.62 88 MET A N 1
ATOM 677 C CA . MET A 1 88 ? 19.441 0.374 -17.415 1.00 88.62 88 MET A CA 1
ATOM 678 C C . MET A 1 88 ? 19.548 0.908 -15.982 1.00 88.62 88 MET A C 1
ATOM 680 O O . MET A 1 88 ? 20.488 1.641 -15.657 1.00 88.62 88 MET A O 1
ATOM 684 N N . ALA A 1 89 ? 18.564 0.580 -15.134 1.00 92.12 89 ALA A N 1
ATOM 685 C CA . ALA A 1 89 ? 18.394 1.161 -13.799 1.00 92.12 89 ALA A CA 1
ATOM 686 C C . ALA A 1 89 ? 17.534 0.278 -12.868 1.00 92.12 89 ALA A C 1
ATOM 688 O O . ALA A 1 89 ? 16.715 -0.527 -13.307 1.00 92.12 89 ALA A O 1
ATOM 689 N N . SER A 1 90 ? 17.683 0.461 -11.559 1.00 94.06 90 SER A N 1
ATOM 690 C CA . SER A 1 90 ? 16.891 -0.147 -10.492 1.00 94.06 90 SER A CA 1
ATOM 691 C C . SER A 1 90 ? 16.645 0.859 -9.370 1.00 94.06 90 SER A C 1
ATOM 693 O O . SER A 1 90 ? 17.472 1.095 -8.481 1.00 94.06 90 SER A O 1
ATOM 695 N N . PHE A 1 91 ? 15.442 1.422 -9.362 1.00 95.69 91 PHE A N 1
ATOM 696 C CA . PHE A 1 91 ? 15.014 2.331 -8.313 1.00 95.69 91 PHE A CA 1
ATOM 697 C C . PHE A 1 91 ? 14.471 1.537 -7.131 1.00 95.69 91 PHE A C 1
ATOM 699 O O . PHE A 1 91 ? 13.440 0.871 -7.229 1.00 95.69 91 PHE A O 1
ATOM 706 N N . VAL A 1 92 ? 15.154 1.637 -5.992 1.00 95.69 92 VAL A N 1
ATOM 707 C CA . VAL A 1 92 ? 14.792 0.920 -4.767 1.00 95.69 92 VAL A CA 1
ATOM 708 C C . VAL A 1 92 ? 14.442 1.908 -3.666 1.00 95.69 92 VAL A C 1
ATOM 710 O O . VAL A 1 92 ? 15.234 2.792 -3.336 1.00 95.69 92 VAL A O 1
ATOM 713 N N . ILE A 1 93 ? 13.275 1.730 -3.049 1.00 96.62 93 ILE A N 1
ATOM 714 C CA . ILE A 1 93 ? 12.847 2.551 -1.918 1.00 96.62 93 ILE A CA 1
ATOM 715 C C . ILE A 1 93 ? 12.029 1.762 -0.896 1.00 96.62 93 ILE A C 1
ATOM 717 O O . ILE A 1 93 ? 11.171 0.954 -1.243 1.00 96.62 93 ILE A O 1
ATOM 721 N N . ASN A 1 94 ? 12.257 2.056 0.385 1.00 97.06 94 ASN A N 1
ATOM 722 C CA . ASN A 1 94 ? 11.371 1.638 1.464 1.00 97.06 94 ASN A CA 1
ATOM 723 C C . ASN A 1 94 ? 10.290 2.703 1.680 1.00 97.06 94 ASN A C 1
ATOM 725 O O . ASN A 1 94 ? 10.571 3.803 2.156 1.00 97.06 94 ASN A O 1
ATOM 729 N N . LEU A 1 95 ? 9.054 2.369 1.320 1.00 96.12 95 LEU A N 1
ATOM 730 C CA . LEU A 1 95 ? 7.876 3.206 1.497 1.00 96.12 95 LEU A CA 1
ATOM 731 C C . LEU A 1 95 ? 7.319 3.000 2.904 1.00 96.12 95 LEU A C 1
ATOM 733 O O . LEU A 1 95 ? 6.916 1.894 3.268 1.00 96.12 95 LEU A O 1
ATOM 737 N N . SER A 1 96 ? 7.280 4.070 3.692 1.00 93.69 96 SER A N 1
ATOM 738 C CA . SER A 1 96 ? 6.696 4.042 5.034 1.00 93.69 96 SER A CA 1
ATOM 739 C C . SER A 1 96 ? 5.173 4.000 4.960 1.00 93.69 96 SER A C 1
ATOM 741 O O . SER A 1 96 ? 4.551 4.807 4.262 1.00 93.69 96 SER A O 1
ATOM 743 N N . VAL A 1 97 ? 4.569 3.087 5.718 1.00 92.62 97 VAL A N 1
ATOM 744 C CA . VAL A 1 97 ? 3.117 3.019 5.892 1.00 92.62 97 VAL A CA 1
ATOM 745 C C . VAL A 1 97 ? 2.714 4.068 6.936 1.00 92.62 97 VAL A C 1
ATOM 747 O O . VAL A 1 97 ? 3.283 4.080 8.034 1.00 92.62 97 VAL A O 1
ATOM 750 N N . PRO A 1 98 ? 1.771 4.979 6.633 1.00 90.25 98 PRO A N 1
ATOM 751 C CA . PRO A 1 98 ? 1.397 6.043 7.558 1.00 90.25 98 PRO A CA 1
ATOM 752 C C . PRO A 1 98 ? 0.750 5.467 8.822 1.00 90.25 98 PRO A C 1
ATOM 754 O O . PRO A 1 98 ? -0.008 4.504 8.751 1.00 90.25 98 PRO A O 1
ATOM 757 N N . SER A 1 99 ? 0.999 6.083 9.985 1.00 86.56 99 SER A N 1
ATOM 758 C CA . SER A 1 99 ? 0.440 5.641 11.279 1.00 86.56 99 SER A CA 1
ATOM 759 C C . SER A 1 99 ? -1.089 5.548 11.292 1.00 86.56 99 SER A C 1
ATOM 761 O O . SER A 1 99 ? -1.669 4.825 12.099 1.00 86.56 99 SER A O 1
ATOM 763 N N . VAL A 1 100 ? -1.734 6.296 10.400 1.00 84.62 100 VAL A N 1
ATOM 764 C CA . VAL A 1 100 ? -3.167 6.273 10.141 1.00 84.62 100 VAL A CA 1
ATOM 765 C C . VAL A 1 100 ? -3.351 6.072 8.641 1.00 84.62 100 VAL A C 1
ATOM 767 O O . VAL A 1 100 ? -2.797 6.843 7.858 1.00 84.62 100 VAL A O 1
ATOM 770 N N . SER A 1 101 ? -4.116 5.055 8.234 1.00 79.50 101 SER A N 1
ATOM 771 C CA . SER A 1 101 ? -4.455 4.873 6.820 1.00 79.50 101 SER A CA 1
ATOM 772 C C . SER A 1 101 ? -5.251 6.079 6.324 1.00 79.50 101 SER A C 1
ATOM 774 O O . SER A 1 101 ? -6.221 6.509 6.949 1.00 79.50 101 SER A O 1
ATOM 776 N N . THR A 1 102 ? -4.813 6.655 5.206 1.00 80.75 102 THR A N 1
ATOM 777 C CA . THR A 1 102 ? -5.483 7.792 4.576 1.00 80.75 102 THR A CA 1
ATOM 778 C C . THR A 1 102 ? -5.594 7.550 3.080 1.00 80.75 102 THR A C 1
ATOM 780 O O . THR A 1 102 ? -4.747 6.899 2.474 1.00 80.75 102 THR A O 1
ATOM 783 N N . ASN A 1 103 ? -6.603 8.151 2.455 1.00 85.31 103 ASN A N 1
ATOM 784 C CA . ASN A 1 103 ? -6.749 8.122 0.999 1.00 85.31 103 ASN A CA 1
ATOM 785 C C . ASN A 1 103 ? -5.818 9.111 0.270 1.00 85.31 103 ASN A C 1
ATOM 787 O O . ASN A 1 103 ? -5.967 9.288 -0.943 1.00 85.31 103 ASN A O 1
ATOM 791 N N . ALA A 1 104 ? -4.890 9.757 0.987 1.00 91.25 104 ALA A N 1
ATOM 792 C CA . ALA A 1 104 ? -3.987 10.760 0.441 1.00 91.25 104 ALA A CA 1
ATOM 793 C C . ALA A 1 104 ? -2.813 10.115 -0.307 1.00 91.25 104 ALA A C 1
ATOM 795 O O . ALA A 1 104 ? -2.205 9.152 0.158 1.00 91.25 104 ALA A O 1
ATOM 796 N N . TRP A 1 105 ? -2.486 10.681 -1.467 1.00 94.50 105 TRP A N 1
ATOM 797 C CA . TRP A 1 105 ? -1.333 10.278 -2.262 1.00 94.50 105 TRP A CA 1
ATOM 798 C C . TRP A 1 105 ? -0.054 10.910 -1.721 1.00 94.50 105 TRP A C 1
ATOM 800 O O . TRP A 1 105 ? -0.013 12.104 -1.429 1.00 94.50 105 TRP A O 1
ATOM 810 N N . SER A 1 106 ? 0.998 10.108 -1.628 1.00 94.50 106 SER A N 1
ATOM 811 C CA . SER A 1 106 ? 2.365 10.562 -1.387 1.00 94.50 106 SER A CA 1
ATOM 812 C C . SER A 1 106 ? 3.129 10.538 -2.707 1.00 94.50 106 SER A C 1
ATOM 814 O O . SER A 1 106 ? 2.937 9.626 -3.508 1.00 94.50 106 SER A O 1
ATOM 816 N N . THR A 1 107 ? 3.977 11.539 -2.942 1.00 95.88 107 THR A N 1
ATOM 817 C CA . THR A 1 107 ? 4.755 11.687 -4.185 1.00 95.88 107 THR A CA 1
ATOM 818 C C . THR A 1 107 ? 6.230 11.464 -3.894 1.00 95.88 107 THR A C 1
ATOM 820 O O . THR A 1 107 ? 6.729 11.971 -2.890 1.00 95.88 107 THR A O 1
ATOM 823 N N . TYR A 1 108 ? 6.912 10.726 -4.765 1.00 96.12 108 TYR A N 1
ATOM 824 C CA . TYR A 1 108 ? 8.352 10.504 -4.694 1.00 96.12 108 TYR A CA 1
ATOM 825 C C . TYR A 1 108 ? 9.015 10.796 -6.030 1.00 96.12 108 TYR A C 1
ATOM 827 O O . TYR A 1 108 ? 8.439 10.558 -7.090 1.00 96.12 108 TYR A O 1
ATOM 835 N N . GLU A 1 109 ? 10.254 11.265 -5.940 1.00 95.94 109 GLU A N 1
ATOM 836 C CA . GLU A 1 109 ? 11.168 11.421 -7.061 1.00 95.94 109 GLU A CA 1
ATOM 837 C C . GLU A 1 109 ? 12.478 10.734 -6.688 1.00 95.94 109 GLU A C 1
ATOM 839 O O . GLU A 1 109 ? 13.091 11.054 -5.666 1.00 95.94 109 GLU A O 1
ATOM 844 N N . LEU A 1 110 ? 12.884 9.758 -7.493 1.00 95.31 110 LEU A N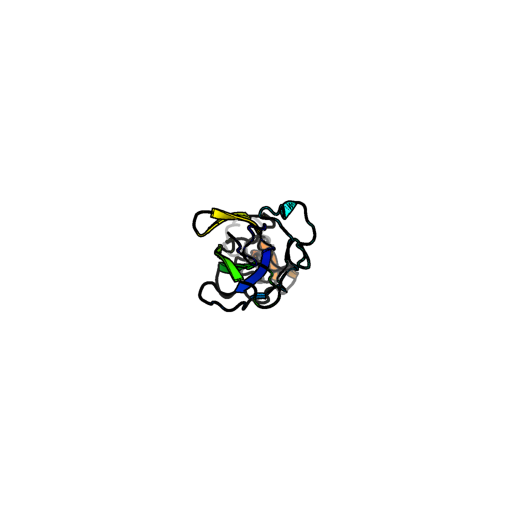 1
ATOM 845 C CA . LEU A 1 110 ? 14.120 9.011 -7.305 1.00 95.31 110 LEU A CA 1
ATOM 846 C C . LEU A 1 110 ? 15.076 9.339 -8.442 1.00 95.31 110 LEU A C 1
ATOM 848 O O . LEU A 1 110 ? 14.667 9.578 -9.579 1.00 95.31 110 LEU A O 1
ATOM 852 N N . THR A 1 111 ? 16.364 9.372 -8.122 1.00 93.50 111 THR A N 1
ATOM 853 C CA . THR A 1 111 ? 17.436 9.541 -9.100 1.00 93.50 111 THR A CA 1
ATOM 854 C C . THR A 1 111 ? 18.474 8.458 -8.872 1.00 93.50 111 THR A C 1
ATOM 856 O O . THR A 1 111 ? 18.917 8.264 -7.741 1.00 93.50 111 THR A O 1
ATOM 859 N N . GLU A 1 112 ? 18.878 7.779 -9.939 1.00 87.56 112 GLU A N 1
ATOM 860 C CA . GLU A 1 112 ? 19.898 6.733 -9.903 1.00 87.56 112 GLU A CA 1
ATOM 861 C C . GLU A 1 112 ? 21.003 7.034 -10.921 1.00 87.56 112 GLU A C 1
ATOM 863 O O . GLU A 1 112 ? 20.757 7.634 -11.970 1.00 87.56 112 GLU A O 1
ATOM 868 N N . GLN A 1 113 ? 22.244 6.663 -10.582 1.00 70.56 113 GLN A N 1
ATOM 869 C CA . GLN A 1 113 ? 23.438 6.842 -11.423 1.00 70.56 113 GLN A CA 1
ATOM 870 C C . GLN A 1 113 ? 23.543 8.238 -12.075 1.00 70.56 113 GLN A C 1
ATOM 872 O O . GLN A 1 113 ? 24.012 8.388 -13.200 1.00 70.56 113 GLN A O 1
ATOM 877 N N . ILE A 1 114 ? 23.095 9.276 -11.353 1.00 71.06 114 ILE A N 1
ATOM 878 C CA . ILE A 1 114 ? 23.188 10.707 -11.704 1.00 71.06 114 ILE A CA 1
ATOM 879 C C . ILE A 1 114 ? 22.280 11.148 -12.879 1.00 71.06 114 ILE A C 1
ATOM 881 O O . ILE A 1 114 ? 21.984 12.339 -12.988 1.00 71.06 114 ILE A O 1
ATOM 885 N N . SER A 1 115 ? 21.771 10.232 -13.713 1.00 84.12 115 SER A N 1
ATOM 886 C CA . SER A 1 115 ? 21.048 10.569 -14.954 1.00 84.12 115 SER A CA 1
ATOM 887 C C . SER A 1 115 ? 19.615 10.036 -15.044 1.00 84.12 115 SER A C 1
ATOM 889 O O . SER A 1 115 ? 18.759 10.741 -15.579 1.00 84.12 115 SER A O 1
ATOM 891 N N . TYR A 1 116 ? 19.314 8.863 -14.483 1.00 91.06 116 TYR A N 1
ATOM 892 C CA . TYR A 1 116 ? 17.971 8.289 -14.558 1.00 91.06 116 TYR A CA 1
ATOM 893 C C . TYR A 1 116 ? 17.080 8.851 -13.460 1.00 91.06 116 TYR A C 1
ATOM 895 O O . TYR A 1 116 ? 17.485 8.931 -12.298 1.00 91.06 116 TYR A O 1
ATOM 903 N N . ARG A 1 117 ? 15.859 9.244 -13.828 1.00 93.75 117 ARG A N 1
ATOM 904 C CA . ARG A 1 117 ? 14.884 9.837 -12.911 1.00 93.75 117 ARG A CA 1
ATOM 905 C C . ARG A 1 117 ? 13.534 9.167 -13.080 1.00 93.75 117 ARG A C 1
ATOM 907 O O . ARG A 1 117 ? 13.069 9.013 -14.204 1.00 93.75 117 ARG A O 1
ATOM 914 N N . ILE A 1 118 ? 12.892 8.850 -11.964 1.00 95.12 118 ILE A N 1
ATOM 915 C CA . ILE A 1 118 ? 11.509 8.377 -11.943 1.00 95.12 118 ILE A CA 1
ATOM 916 C C . ILE A 1 118 ? 10.721 9.147 -10.892 1.00 95.12 118 ILE A C 1
ATOM 918 O O . ILE A 1 118 ? 11.198 9.363 -9.776 1.00 95.12 118 ILE A O 1
ATOM 922 N N . SER A 1 119 ? 9.513 9.567 -11.254 1.00 96.38 119 SER A N 1
ATOM 923 C CA . SER A 1 119 ? 8.554 10.171 -10.337 1.00 96.38 119 SER A CA 1
ATOM 924 C C . SER A 1 119 ? 7.276 9.346 -10.314 1.00 96.38 119 SER A C 1
ATOM 926 O O . SER A 1 119 ? 6.794 8.887 -11.349 1.00 96.38 119 SER A O 1
ATOM 928 N N . PHE A 1 120 ? 6.738 9.111 -9.120 1.00 96.69 120 PHE A N 1
ATOM 929 C CA . PHE A 1 120 ? 5.521 8.323 -8.952 1.00 96.69 120 PHE A CA 1
ATOM 930 C C . PHE A 1 120 ? 4.743 8.747 -7.709 1.00 96.69 120 PHE A C 1
ATOM 932 O O . PHE A 1 120 ? 5.256 9.423 -6.810 1.00 96.69 120 PHE A O 1
ATOM 939 N N . GLN A 1 121 ? 3.482 8.326 -7.664 1.00 96.50 121 GLN A N 1
ATOM 940 C CA . GLN A 1 121 ? 2.611 8.492 -6.510 1.00 96.50 121 GLN A CA 1
ATOM 941 C C . GLN A 1 121 ? 2.183 7.132 -5.971 1.00 96.50 121 GLN A C 1
ATOM 943 O O . GLN A 1 121 ? 1.959 6.193 -6.731 1.00 96.50 121 GLN A O 1
ATOM 948 N N . TYR A 1 122 ? 2.038 7.031 -4.655 1.00 95.62 122 TYR A N 1
ATOM 949 C CA . TYR A 1 122 ? 1.508 5.839 -3.996 1.00 95.62 122 TYR A CA 1
ATOM 950 C C . TYR A 1 122 ? 0.641 6.227 -2.797 1.00 95.62 122 TYR A C 1
ATOM 952 O O . TYR A 1 122 ? 0.709 7.350 -2.287 1.00 95.62 122 TYR A O 1
ATOM 960 N N . ARG A 1 123 ? -0.190 5.289 -2.342 1.00 94.81 123 ARG A N 1
ATOM 961 C CA . ARG A 1 123 ? -0.964 5.406 -1.101 1.00 94.81 123 ARG A CA 1
ATOM 962 C C . ARG A 1 123 ? -1.249 4.030 -0.510 1.00 94.81 123 ARG A C 1
ATOM 964 O O . ARG A 1 123 ? -1.300 3.046 -1.244 1.00 94.81 123 ARG A O 1
ATOM 971 N N . PHE A 1 124 ? -1.496 3.993 0.796 1.00 93.31 124 PHE A N 1
ATOM 972 C CA . PHE A 1 124 ? -1.932 2.799 1.520 1.00 93.31 124 PHE A CA 1
ATOM 973 C C . PHE A 1 124 ? -3.364 2.979 2.009 1.00 93.31 124 PHE A C 1
ATOM 975 O O . PHE A 1 124 ? -3.656 3.904 2.770 1.00 93.31 124 PHE A O 1
ATOM 982 N N . VAL A 1 125 ? -4.244 2.076 1.592 1.00 92.19 125 VAL A N 1
ATOM 983 C CA . VAL A 1 125 ? -5.669 2.109 1.926 1.00 92.19 125 VAL A CA 1
ATOM 984 C C . VAL A 1 125 ? -6.028 0.788 2.590 1.00 92.19 125 VAL A C 1
ATOM 986 O O . VAL A 1 125 ? -5.757 -0.266 2.022 1.00 92.19 125 VAL A O 1
ATOM 989 N N . CYS A 1 126 ? -6.606 0.850 3.789 1.00 93.12 126 CYS A N 1
ATOM 990 C CA . CYS A 1 126 ? -7.155 -0.336 4.434 1.00 93.12 126 CYS A CA 1
ATOM 991 C C . CYS A 1 126 ? -8.463 -0.771 3.773 1.00 93.12 126 CYS A C 1
ATOM 993 O O . CYS A 1 126 ? -9.235 0.057 3.282 1.00 93.12 126 CYS A O 1
ATOM 995 N N . ASP A 1 127 ? -8.733 -2.072 3.834 1.00 93.00 127 ASP A N 1
ATOM 996 C CA . ASP A 1 127 ? -10.038 -2.611 3.478 1.00 93.00 127 ASP A CA 1
ATOM 997 C C . ASP A 1 127 ? -11.140 -2.055 4.389 1.00 93.00 127 ASP A C 1
ATOM 999 O O . ASP A 1 127 ? -10.905 -1.533 5.484 1.00 93.00 127 ASP A O 1
ATOM 1003 N N . LEU A 1 128 ? -12.385 -2.179 3.931 1.00 92.62 128 LEU A N 1
ATOM 1004 C CA . LEU A 1 128 ? -13.547 -1.704 4.669 1.00 92.62 128 LEU A CA 1
ATOM 1005 C C . LEU A 1 128 ? -13.574 -2.288 6.092 1.00 92.62 128 LEU A C 1
ATOM 1007 O O . LEU A 1 128 ? -13.465 -3.498 6.275 1.00 92.62 128 LEU A O 1
ATOM 1011 N N . ASN A 1 129 ? -13.796 -1.421 7.084 1.00 94.56 129 ASN A N 1
ATOM 1012 C CA . ASN A 1 129 ? -13.827 -1.740 8.518 1.00 94.56 129 ASN A CA 1
ATOM 1013 C C . ASN A 1 129 ? -12.477 -2.151 9.131 1.00 94.56 129 ASN A C 1
ATOM 1015 O O . ASN A 1 129 ? -12.445 -2.523 10.305 1.00 94.56 129 ASN A O 1
ATOM 1019 N N . TYR A 1 130 ? -11.376 -2.072 8.382 1.00 94.12 130 TYR A N 1
ATOM 1020 C CA . TYR A 1 130 ? -10.028 -2.256 8.906 1.00 94.12 130 TYR A CA 1
ATOM 1021 C C . TYR A 1 130 ? -9.334 -0.913 9.116 1.00 94.12 130 TYR A C 1
ATOM 1023 O O . TYR A 1 130 ? -9.486 0.030 8.341 1.00 94.12 130 TYR A O 1
ATOM 1031 N N . TYR A 1 131 ? -8.568 -0.837 10.198 1.00 92.88 131 TYR A N 1
ATOM 1032 C CA . TYR A 1 131 ? -7.936 0.384 10.670 1.00 92.88 131 TYR A CA 1
ATOM 1033 C C . TYR A 1 131 ? -6.544 0.107 11.237 1.00 92.88 131 TYR A C 1
ATOM 1035 O O . TYR A 1 131 ? -6.121 -1.042 11.377 1.00 92.88 131 TYR A O 1
ATOM 1043 N N . GLY A 1 132 ? -5.870 1.182 11.645 1.00 91.44 132 GLY A N 1
ATOM 1044 C CA . GLY A 1 132 ? -4.516 1.132 12.173 1.00 91.44 132 GLY A CA 1
ATOM 1045 C C . GLY A 1 132 ? -3.468 1.172 11.067 1.00 91.44 132 GLY A C 1
ATOM 1046 O O . GLY A 1 132 ? -3.773 1.069 9.881 1.00 91.44 132 GLY A O 1
ATOM 1047 N N . GLN A 1 133 ? -2.213 1.334 11.476 1.00 91.88 133 GLN A N 1
ATOM 1048 C CA . GLN A 1 133 ? -1.078 1.447 10.561 1.00 91.88 133 GLN A CA 1
ATOM 1049 C C . GLN A 1 133 ? -0.902 0.201 9.684 1.00 91.88 133 GLN A C 1
ATOM 1051 O O . GLN A 1 133 ? -0.476 0.323 8.546 1.00 91.88 133 GLN A O 1
ATOM 1056 N N . LEU A 1 134 ? -1.232 -0.989 10.192 1.00 92.69 134 LEU A N 1
ATOM 1057 C CA . LEU A 1 134 ? -1.052 -2.257 9.475 1.00 92.69 134 LEU A CA 1
ATOM 1058 C C . LEU A 1 134 ? -2.358 -2.821 8.900 1.00 92.69 134 LEU A C 1
ATOM 1060 O O . LEU A 1 134 ? -2.356 -3.940 8.395 1.00 92.69 134 LEU A O 1
ATOM 1064 N N . CYS A 1 135 ? -3.464 -2.070 8.982 1.00 93.50 135 CYS A N 1
ATOM 1065 C CA . CYS A 1 135 ? -4.800 -2.532 8.592 1.00 93.50 135 CYS A CA 1
ATOM 1066 C C . CYS A 1 135 ? -5.212 -3.858 9.259 1.00 93.50 135 CYS A C 1
ATOM 1068 O O . CYS A 1 135 ? -5.967 -4.640 8.694 1.00 93.50 135 CYS A O 1
ATOM 1070 N N . ASP A 1 136 ? -4.719 -4.122 10.467 1.00 92.81 136 ASP A N 1
ATOM 1071 C CA . ASP A 1 136 ? -4.919 -5.366 11.215 1.00 92.81 136 ASP A CA 1
ATOM 1072 C C . ASP A 1 136 ? -6.058 -5.267 12.241 1.00 92.81 136 ASP A C 1
ATOM 1074 O O . ASP A 1 136 ? -6.456 -6.262 12.853 1.00 92.81 136 ASP A O 1
ATOM 1078 N N . LYS A 1 137 ? -6.629 -4.070 12.419 1.00 93.75 137 LYS A N 1
ATOM 1079 C CA . LYS A 1 137 ? -7.667 -3.813 13.412 1.00 93.75 137 LYS A CA 1
ATOM 1080 C C . LYS A 1 137 ? -9.043 -3.692 12.782 1.00 93.75 137 LYS A C 1
ATOM 1082 O O . LYS A 1 137 ? -9.419 -2.635 12.284 1.00 93.75 137 LYS A O 1
ATOM 1087 N N . TYR A 1 138 ? -9.816 -4.768 12.878 1.00 94.75 138 TYR A N 1
ATOM 1088 C CA . TYR A 1 138 ? -11.214 -4.785 12.460 1.00 94.75 138 TYR A CA 1
ATOM 1089 C C . TYR A 1 138 ? -12.121 -4.092 13.487 1.00 94.75 138 TYR A C 1
ATOM 1091 O O . TYR A 1 138 ? -12.087 -4.415 14.680 1.00 94.75 138 TYR A O 1
ATOM 1099 N N . CYS A 1 139 ? -12.967 -3.168 13.033 1.00 95.81 139 CYS A N 1
ATOM 1100 C CA . CYS A 1 139 ? -13.958 -2.510 13.876 1.00 95.81 139 CYS A CA 1
ATOM 1101 C C . CYS A 1 139 ? -15.218 -2.144 13.085 1.00 95.81 139 CYS A C 1
ATOM 1103 O O . CYS A 1 139 ? -15.154 -1.525 12.030 1.00 95.81 139 CYS A O 1
ATOM 1105 N N . ILE A 1 140 ? -16.382 -2.477 13.641 1.00 95.81 140 ILE A N 1
ATOM 1106 C CA . ILE A 1 140 ? -17.682 -1.993 13.171 1.00 95.81 140 ILE A CA 1
ATOM 1107 C C . ILE A 1 140 ? -18.441 -1.395 14.346 1.00 95.81 140 ILE A C 1
ATOM 1109 O O . ILE A 1 140 ? -18.309 -1.873 15.473 1.00 95.81 140 ILE A O 1
ATOM 1113 N N . LEU A 1 141 ? -19.238 -0.358 14.087 1.00 95.38 141 LEU A N 1
ATOM 1114 C CA . LEU A 1 141 ? -20.128 0.206 15.097 1.00 95.38 141 LEU A CA 1
ATOM 1115 C C . LEU A 1 141 ? -21.039 -0.891 15.663 1.00 95.38 141 LEU A C 1
ATOM 1117 O O . LEU A 1 141 ? -21.621 -1.686 14.920 1.00 95.38 141 LEU A O 1
ATOM 1121 N N . GLN A 1 142 ? -21.176 -0.912 16.985 1.00 95.94 142 GLN A N 1
ATOM 1122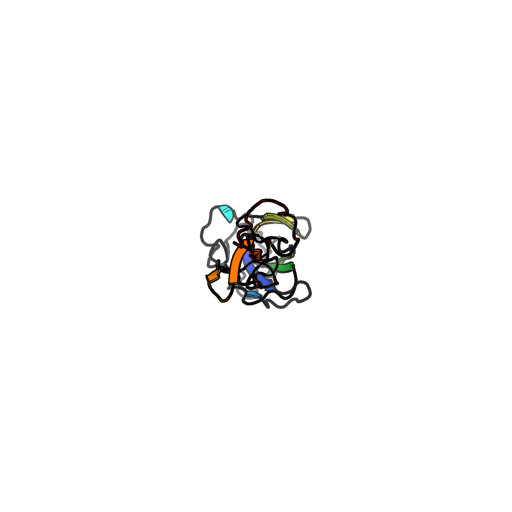 C CA . GLN A 1 142 ? -21.999 -1.881 17.688 1.00 95.94 142 GLN A CA 1
ATOM 1123 C C . GLN A 1 142 ? -22.740 -1.197 18.836 1.00 95.94 142 GLN A C 1
ATOM 1125 O O . GLN A 1 142 ? -22.142 -0.451 19.596 1.00 95.94 142 GLN A O 1
ATOM 1130 N N . ASN A 1 143 ? -24.045 -1.444 18.958 1.00 95.31 143 ASN A N 1
ATOM 1131 C CA . ASN A 1 143 ? -24.866 -0.934 20.059 1.00 95.31 143 ASN A CA 1
ATOM 1132 C C . ASN A 1 143 ? -25.907 -1.988 20.462 1.00 95.31 143 ASN A C 1
ATOM 1134 O O . ASN A 1 143 ? -27.080 -1.904 20.102 1.00 95.31 143 ASN A O 1
ATOM 1138 N N . LYS A 1 144 ? -25.437 -3.067 21.089 1.00 92.75 144 LYS A N 1
ATOM 1139 C CA . LYS A 1 144 ? -26.241 -4.215 21.546 1.00 92.75 144 LYS A CA 1
ATOM 1140 C C . LYS A 1 144 ? -25.506 -4.915 22.689 1.00 92.75 144 LYS A C 1
ATOM 1142 O O . LYS A 1 144 ? -24.344 -4.616 22.906 1.00 92.75 144 LYS A O 1
ATOM 1147 N N . SER A 1 145 ? -26.104 -5.935 23.307 1.00 88.12 145 SER A N 1
ATOM 1148 C CA . SER A 1 145 ? -25.544 -6.648 24.478 1.00 88.12 145 SER A CA 1
ATOM 1149 C C . SER A 1 145 ? -24.067 -7.075 24.388 1.00 88.12 145 SER A C 1
ATOM 1151 O O . SER A 1 145 ? -23.412 -7.229 25.409 1.00 88.12 145 SER A O 1
ATOM 1153 N N . GLY A 1 146 ? -23.522 -7.278 23.185 1.00 87.06 146 GLY A N 1
ATOM 1154 C CA . GLY A 1 146 ? -22.101 -7.587 22.983 1.00 87.06 146 GLY A CA 1
ATOM 1155 C C . GLY A 1 146 ? -21.154 -6.378 22.906 1.00 87.06 146 GLY A C 1
ATOM 1156 O O . GLY A 1 146 ? -19.986 -6.578 22.577 1.00 87.06 146 GLY A O 1
ATOM 1157 N N . GLY A 1 147 ? -21.643 -5.148 23.075 1.00 94.81 147 GLY A N 1
ATOM 1158 C CA . GLY A 1 147 ? -20.850 -3.919 23.046 1.00 94.81 147 GLY A CA 1
ATOM 1159 C C . GLY A 1 147 ? -21.586 -2.691 22.497 1.00 94.81 147 GLY A C 1
ATOM 1160 O O . GLY A 1 147 ? -22.412 -2.795 21.583 1.00 94.81 147 GLY A O 1
ATOM 1161 N N . HIS A 1 148 ? -21.220 -1.537 23.051 1.00 97.06 148 HIS A N 1
ATOM 1162 C CA . HIS A 1 148 ? -21.808 -0.218 22.835 1.00 97.06 148 HIS A CA 1
ATOM 1163 C C . HIS A 1 148 ? -20.705 0.790 22.487 1.00 97.06 148 HIS A C 1
ATOM 1165 O O . HIS A 1 148 ? -20.163 1.470 23.355 1.00 97.06 148 HIS A O 1
ATOM 1171 N N . TYR A 1 149 ? -20.306 0.846 21.217 1.00 97.31 149 TYR A N 1
ATOM 1172 C CA . TYR A 1 149 ? -19.180 1.653 20.753 1.00 97.31 149 TYR A CA 1
ATOM 1173 C C . TYR A 1 149 ? -19.272 2.072 19.283 1.00 97.31 149 TYR A C 1
ATOM 1175 O O . TYR A 1 149 ? -19.906 1.419 18.448 1.00 97.31 149 TYR A O 1
ATOM 1183 N N . TRP A 1 150 ? -18.541 3.136 18.956 1.00 96.62 150 TRP A N 1
ATOM 1184 C CA . TRP A 1 150 ? -18.167 3.506 17.591 1.00 96.62 150 TRP A CA 1
ATOM 1185 C C . TRP A 1 150 ? -16.657 3.318 17.376 1.00 96.62 150 TRP A C 1
ATOM 1187 O O . TRP A 1 150 ? -15.897 3.119 18.325 1.00 96.62 150 TRP A O 1
ATOM 1197 N N . CYS A 1 151 ? -16.224 3.322 16.116 1.00 95.50 151 CYS A N 1
ATOM 1198 C CA . CYS A 1 151 ? -14.838 3.052 15.735 1.00 95.50 151 CYS A CA 1
ATOM 1199 C C . CYS A 1 151 ? -14.097 4.349 15.424 1.00 95.50 151 CYS A C 1
ATOM 1201 O O . CYS A 1 151 ? -14.513 5.108 14.548 1.00 95.50 151 CYS A O 1
ATOM 1203 N N . GLU A 1 152 ? -12.979 4.591 16.103 1.00 93.12 152 GLU A N 1
ATOM 1204 C CA . GLU A 1 152 ? -12.098 5.707 15.771 1.00 93.12 152 GLU A CA 1
ATOM 1205 C C . GLU A 1 152 ? -11.510 5.521 14.365 1.00 93.12 152 GLU A C 1
ATOM 1207 O O . GLU A 1 152 ? -10.819 4.537 14.106 1.00 93.12 152 GLU A O 1
ATOM 1212 N N . ALA A 1 153 ? -11.752 6.482 13.470 1.00 86.31 153 ALA A N 1
ATOM 1213 C CA . ALA A 1 153 ? -11.474 6.352 12.038 1.00 86.31 153 ALA A CA 1
ATOM 1214 C C . ALA A 1 153 ? -10.000 6.088 11.676 1.00 86.31 153 ALA A C 1
ATOM 1216 O O . ALA A 1 153 ? -9.732 5.609 10.581 1.00 86.31 153 ALA A O 1
ATOM 1217 N N . GLY A 1 154 ? -9.046 6.402 12.561 1.00 87.19 154 GLY A N 1
ATOM 1218 C CA . GLY A 1 154 ? -7.625 6.182 12.288 1.00 87.19 154 GLY A CA 1
ATOM 1219 C C . GLY A 1 154 ? -7.070 4.877 12.848 1.00 87.19 154 GLY A C 1
ATOM 1220 O O . GLY A 1 154 ? -6.340 4.160 12.165 1.00 87.19 154 GLY A O 1
ATOM 1221 N N . THR A 1 155 ? -7.419 4.547 14.092 1.00 91.56 155 THR A N 1
ATOM 1222 C CA . THR A 1 155 ? -6.831 3.399 14.799 1.00 91.56 155 THR A CA 1
ATOM 1223 C C . THR A 1 155 ? -7.780 2.212 14.918 1.00 91.56 155 THR A C 1
ATOM 1225 O O . THR A 1 155 ? -7.366 1.162 15.404 1.00 91.56 155 THR A O 1
ATOM 1228 N N . GLY A 1 156 ? -9.067 2.380 14.604 1.00 93.62 156 GLY A N 1
ATOM 1229 C CA . GLY A 1 156 ? -10.120 1.389 14.839 1.00 93.62 156 GLY A CA 1
ATOM 1230 C C . GLY A 1 156 ? -10.393 1.131 16.315 1.00 93.62 156 GLY A C 1
ATOM 1231 O O . GLY A 1 156 ? -10.982 0.111 16.668 1.00 93.62 156 GLY A O 1
ATOM 1232 N N . LYS A 1 157 ? -9.893 1.984 17.221 1.00 94.25 157 LYS A N 1
ATOM 1233 C CA . LYS A 1 157 ? -10.164 1.856 18.655 1.00 94.25 157 LYS A CA 1
ATOM 1234 C C . LYS A 1 157 ? -11.663 2.000 18.891 1.00 94.25 157 LYS A C 1
ATOM 1236 O O . LYS A 1 157 ? -12.296 2.906 18.358 1.00 94.25 157 LYS A O 1
ATOM 1241 N N . LYS A 1 158 ? -12.200 1.098 19.709 1.00 96.44 158 LYS A N 1
ATOM 1242 C CA . LYS A 1 158 ? -13.579 1.155 20.180 1.00 96.44 158 LYS A CA 1
ATOM 1243 C C . LYS A 1 158 ? -13.699 2.313 21.160 1.00 96.44 158 LYS A C 1
ATOM 1245 O O . LYS A 1 158 ? -12.985 2.343 22.165 1.00 96.44 158 LYS A O 1
ATOM 1250 N N . ILE A 1 159 ? -14.557 3.267 20.838 1.00 97.00 159 ILE A N 1
ATOM 1251 C CA . ILE A 1 159 ? -14.901 4.382 21.711 1.00 97.00 159 ILE A CA 1
ATOM 1252 C C . ILE A 1 159 ? -16.288 4.101 22.268 1.00 97.00 159 ILE A C 1
ATOM 1254 O O . ILE A 1 159 ? -17.250 4.003 21.505 1.00 97.00 159 ILE A O 1
ATOM 1258 N N . CYS A 1 160 ? -16.363 3.915 23.584 1.00 97.50 160 CYS A N 1
ATOM 1259 C CA . CYS A 1 160 ? -17.602 3.542 24.246 1.00 97.50 160 CYS A CA 1
ATOM 1260 C C . CYS A 1 160 ? -18.644 4.651 24.131 1.00 97.50 160 CYS A C 1
ATOM 1262 O O . CYS A 1 160 ? -18.313 5.839 24.169 1.00 97.50 160 CYS A O 1
ATOM 1264 N N . LEU A 1 161 ? -19.899 4.242 23.969 1.00 96.38 161 LEU A N 1
ATOM 1265 C CA . LEU A 1 161 ? -21.040 5.129 24.137 1.00 96.38 161 LEU A CA 1
ATOM 1266 C C . LEU A 1 161 ? -21.139 5.563 25.605 1.00 96.38 161 LEU A C 1
ATOM 1268 O O . LEU A 1 161 ? -20.568 4.931 26.495 1.00 96.38 161 LEU A O 1
ATOM 1272 N N . GLU A 1 1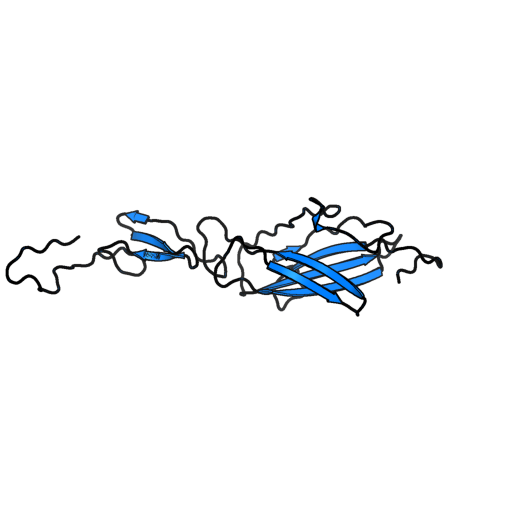62 ? -21.852 6.658 25.841 1.00 94.38 162 GLU A N 1
ATOM 1273 C CA . GLU A 1 162 ? -22.128 7.154 27.190 1.00 94.38 162 GLU A CA 1
ATOM 1274 C C . GLU A 1 162 ? -22.806 6.064 28.037 1.00 94.38 162 GLU A C 1
ATOM 1276 O O . GLU A 1 162 ? -23.640 5.323 27.517 1.00 94.38 162 GLU A O 1
ATOM 1281 N N . GLY A 1 163 ? -22.394 5.924 29.300 1.00 93.56 163 GLY A N 1
ATOM 1282 C CA . GLY A 1 163 ? -22.835 4.842 30.189 1.00 93.56 163 GLY A CA 1
ATOM 1283 C C . GLY A 1 163 ? -22.080 3.516 30.038 1.00 93.56 163 GLY A C 1
ATOM 1284 O O . GLY A 1 163 ? -22.301 2.600 30.818 1.00 93.56 163 GLY A O 1
ATOM 1285 N N . TRP A 1 164 ? -21.142 3.380 29.088 1.00 96.50 164 TRP A N 1
ATOM 1286 C CA . TRP A 1 164 ? -20.448 2.106 28.839 1.00 96.50 164 TRP A CA 1
ATOM 1287 C C . TRP A 1 164 ? -18.930 2.185 29.015 1.00 96.50 164 TRP A C 1
ATOM 1289 O O . TRP A 1 164 ? -18.279 3.179 28.687 1.00 96.50 164 TRP A O 1
ATOM 1299 N N . LYS A 1 165 ? -18.332 1.084 29.482 1.00 95.06 165 LYS A N 1
ATOM 1300 C CA . LYS A 1 165 ? -16.881 0.922 29.660 1.00 95.06 165 LYS A CA 1
ATOM 1301 C C . LYS A 1 165 ? -16.396 -0.502 29.354 1.00 95.06 165 LYS A C 1
ATOM 1303 O O . LYS A 1 165 ? -17.146 -1.391 28.946 1.00 95.06 165 LYS A O 1
ATOM 1308 N N . GLY A 1 166 ? -15.095 -0.703 29.551 1.00 94.25 166 GLY A N 1
ATOM 1309 C CA . GLY A 1 166 ? -14.398 -1.954 29.263 1.00 94.25 166 GLY A CA 1
ATOM 1310 C C . GLY A 1 166 ? -13.852 -1.990 27.835 1.00 94.25 166 GLY A C 1
ATOM 1311 O O . GLY A 1 166 ? -14.180 -1.156 26.993 1.00 94.25 166 GLY A O 1
ATOM 1312 N N . SER A 1 167 ? -13.002 -2.970 27.533 1.00 92.69 167 SER A N 1
ATOM 1313 C CA . SER A 1 167 ? -12.327 -3.079 26.226 1.00 92.69 167 SER A CA 1
ATOM 1314 C C . SER A 1 167 ? -13.286 -3.292 25.044 1.00 92.69 167 SER A C 1
ATOM 1316 O O . SER A 1 167 ? -12.955 -2.946 23.911 1.00 92.69 167 SER A O 1
ATOM 1318 N N . ASN A 1 168 ? -14.477 -3.833 25.312 1.00 94.06 168 ASN A N 1
ATOM 1319 C CA . ASN A 1 168 ? -15.558 -4.028 24.343 1.00 94.06 168 ASN A CA 1
ATOM 1320 C C . ASN A 1 168 ? -16.765 -3.109 24.576 1.00 94.06 168 ASN A C 1
ATOM 1322 O O . ASN A 1 168 ? -17.769 -3.272 23.885 1.00 94.06 168 ASN A O 1
ATOM 1326 N N . CYS A 1 169 ? -16.680 -2.163 25.520 1.00 96.44 169 CYS A N 1
ATOM 1327 C CA . CYS A 1 169 ? -17.785 -1.266 25.868 1.00 96.44 169 CYS A CA 1
ATOM 1328 C C . CYS A 1 169 ? -19.082 -2.031 26.170 1.00 96.44 169 CYS A C 1
ATOM 1330 O O . CYS A 1 169 ? -20.141 -1.706 25.647 1.00 96.44 169 CYS A O 1
ATOM 1332 N N . ALA A 1 170 ? -18.961 -3.131 26.913 1.00 96.31 170 ALA A N 1
ATOM 1333 C CA . ALA A 1 170 ? -20.061 -4.038 27.246 1.00 96.31 170 ALA A CA 1
ATOM 1334 C C . ALA A 1 170 ? -20.363 -4.045 28.752 1.00 96.31 170 ALA A C 1
ATOM 1336 O O . ALA A 1 170 ? -21.250 -4.764 29.201 1.00 96.31 170 ALA A O 1
ATOM 1337 N N . GLU A 1 171 ? -19.604 -3.274 29.529 1.00 94.81 171 GLU A N 1
ATOM 1338 C CA . GLU A 1 171 ? -19.836 -3.084 30.953 1.00 94.81 171 GLU A CA 1
ATOM 1339 C C . GLU A 1 171 ? -20.577 -1.769 31.146 1.00 94.81 171 GLU A C 1
ATOM 1341 O O . GLU A 1 171 ? -20.080 -0.721 30.731 1.00 94.81 171 GLU A O 1
ATOM 1346 N N . ASP A 1 172 ? -21.737 -1.844 31.780 1.00 93.94 172 ASP A N 1
ATOM 1347 C CA . ASP A 1 172 ? -22.505 -0.678 32.195 1.00 93.94 172 ASP A CA 1
ATOM 1348 C C . ASP A 1 172 ? -21.769 0.078 33.317 1.00 93.94 172 ASP A C 1
ATOM 1350 O O . ASP A 1 172 ? -21.102 -0.518 34.181 1.00 93.94 172 ASP A O 1
ATOM 1354 N N . VAL A 1 173 ? -21.816 1.402 33.270 1.00 92.62 173 VAL A N 1
ATOM 1355 C CA . VAL A 1 173 ? -21.228 2.291 34.267 1.00 92.62 173 VAL A CA 1
ATOM 1356 C C . VAL A 1 173 ? -22.329 2.710 35.225 1.00 92.62 173 VAL A C 1
ATOM 1358 O O . VAL A 1 173 ? -23.204 3.455 34.842 1.00 92.62 173 VAL A O 1
ATOM 1361 N N . ASP A 1 174 ? -22.233 2.304 36.493 1.00 90.50 174 ASP A N 1
ATOM 1362 C CA . ASP A 1 174 ? -23.149 2.814 37.517 1.00 90.50 174 ASP A CA 1
ATOM 1363 C C . ASP A 1 174 ? -22.775 4.251 37.919 1.00 90.50 174 ASP A C 1
ATOM 1365 O O . ASP A 1 174 ? -21.913 4.461 38.784 1.00 90.50 174 ASP A O 1
ATOM 1369 N N . GLU A 1 175 ? -23.397 5.255 37.289 1.00 88.88 175 GLU A N 1
ATOM 1370 C CA . GLU A 1 175 ? -23.173 6.670 37.630 1.00 88.88 175 GLU A CA 1
ATOM 1371 C C . GLU A 1 175 ? -23.667 7.026 39.039 1.00 88.88 175 GLU A C 1
ATOM 1373 O O . GLU A 1 175 ? -23.204 7.997 39.650 1.00 88.88 175 GLU A O 1
ATOM 1378 N N . CYS A 1 176 ? -24.585 6.233 39.590 1.00 87.50 176 CYS A N 1
ATOM 1379 C CA . CYS A 1 176 ? -25.173 6.457 40.903 1.00 87.50 176 CYS A CA 1
ATOM 1380 C C . CYS A 1 176 ? -24.314 5.892 42.045 1.00 87.50 176 CYS A C 1
ATOM 1382 O O . CYS A 1 176 ? -24.440 6.353 43.187 1.00 87.50 176 CYS A O 1
ATOM 1384 N N . ALA A 1 177 ? -23.392 4.967 41.759 1.00 85.25 177 ALA A N 1
ATOM 1385 C CA . ALA A 1 177 ? -22.531 4.322 42.753 1.00 85.25 177 ALA A CA 1
ATOM 1386 C C . ALA A 1 177 ? -21.652 5.300 43.557 1.00 85.25 177 ALA A C 1
ATOM 1388 O O . ALA A 1 177 ? -21.236 4.986 44.672 1.00 85.25 177 ALA A O 1
ATOM 1389 N N . GLN A 1 178 ? -21.368 6.496 43.029 1.00 77.12 178 GLN A N 1
ATOM 1390 C CA . GLN A 1 178 ? -20.531 7.495 43.707 1.00 77.12 178 GLN A CA 1
ATOM 1391 C C . GLN A 1 178 ? -21.275 8.292 44.798 1.00 77.12 178 GLN A C 1
ATOM 1393 O O . GLN A 1 178 ? -20.643 9.016 45.567 1.00 77.12 178 GLN A O 1
ATOM 1398 N N . GLY A 1 179 ? -22.603 8.152 44.910 1.00 70.19 179 GLY A N 1
ATOM 1399 C CA . GLY A 1 179 ? -23.376 8.665 46.049 1.00 70.19 179 GLY A CA 1
ATOM 1400 C C . GLY A 1 179 ? -23.505 10.192 46.137 1.00 70.19 179 GLY A C 1
ATOM 1401 O O . GLY A 1 179 ? -23.868 10.714 47.190 1.00 70.19 179 GLY A O 1
ATOM 1402 N N . TYR A 1 180 ? -23.237 10.932 45.056 1.00 73.00 180 TYR A N 1
ATOM 1403 C CA . TYR A 1 180 ? -23.274 12.402 45.060 1.00 73.00 180 TYR A CA 1
ATOM 1404 C C . TYR A 1 180 ? -24.685 13.007 45.211 1.00 73.00 180 TYR A C 1
ATOM 1406 O O . TYR A 1 180 ? -24.826 14.190 45.530 1.00 73.00 180 TYR A O 1
ATOM 1414 N N . CYS A 1 181 ? -25.749 12.218 45.037 1.00 74.69 181 CYS A N 1
ATOM 1415 C CA . CYS A 1 181 ? -27.131 12.677 45.186 1.00 74.69 181 CYS A CA 1
ATOM 1416 C C . CYS A 1 181 ? -27.625 12.568 46.639 1.00 74.69 181 CYS A C 1
ATOM 1418 O O . CYS A 1 181 ? -28.269 11.596 47.017 1.00 74.69 181 CYS A O 1
ATOM 1420 N N . ALA A 1 182 ? -27.389 13.604 47.453 1.00 70.56 182 ALA A N 1
ATOM 1421 C CA . ALA A 1 182 ? -27.864 13.639 48.845 1.00 70.56 182 ALA A CA 1
ATOM 1422 C C . ALA A 1 182 ? -29.356 14.010 49.002 1.00 70.56 182 ALA A C 1
ATOM 1424 O O . ALA A 1 182 ? -29.974 13.660 50.006 1.00 70.56 182 ALA A O 1
ATOM 1425 N N . LYS A 1 183 ? -29.937 14.760 48.050 1.00 77.56 183 LYS A N 1
ATOM 1426 C CA . LYS A 1 183 ? -31.335 15.253 48.102 1.00 77.56 183 LYS A CA 1
ATOM 1427 C C . LYS A 1 183 ? -32.071 15.203 46.752 1.00 77.56 183 LYS A C 1
ATOM 1429 O O . LYS A 1 183 ? -32.995 15.979 46.529 1.00 77.56 183 LYS A O 1
ATOM 1434 N N . GLY A 1 184 ? -31.653 14.317 45.849 1.00 78.62 184 GLY A N 1
ATOM 1435 C CA . GLY A 1 184 ? -32.252 14.141 44.521 1.00 78.62 184 GLY A CA 1
ATOM 1436 C C . GLY A 1 184 ? -32.380 12.666 44.140 1.00 78.62 184 GLY A C 1
ATOM 1437 O O . GLY A 1 184 ? -31.897 11.802 44.868 1.00 78.62 184 GLY A O 1
ATOM 1438 N N . THR A 1 185 ? -33.027 12.391 43.005 1.00 82.94 185 THR A N 1
ATOM 1439 C CA . THR A 1 185 ? -33.087 11.042 42.415 1.00 82.94 185 THR A CA 1
ATOM 1440 C C . THR A 1 185 ? -31.968 10.911 41.388 1.00 82.94 185 THR A C 1
ATOM 1442 O O . THR A 1 185 ? -31.817 11.796 40.550 1.00 82.94 185 THR A O 1
ATOM 1445 N N . CYS A 1 186 ? -31.187 9.836 41.472 1.00 84.12 186 CYS A N 1
ATOM 1446 C CA . CYS A 1 186 ? -30.204 9.477 40.455 1.00 84.12 186 CYS A CA 1
ATOM 1447 C C . CYS A 1 186 ? -30.823 8.469 39.480 1.00 84.12 186 CYS A C 1
ATOM 1449 O O . CYS A 1 186 ? -31.623 7.630 39.896 1.00 84.12 186 CYS A O 1
ATOM 1451 N N . GLN A 1 187 ? -30.462 8.561 38.203 1.00 84.19 187 GLN A N 1
ATOM 1452 C CA . GLN A 1 187 ? -30.856 7.609 37.173 1.00 84.19 187 GLN A CA 1
ATOM 1453 C C . GLN A 1 187 ? -29.586 7.077 36.512 1.00 84.19 187 GLN A C 1
ATOM 1455 O O . GLN A 1 187 ? -28.795 7.871 36.010 1.00 84.19 187 GLN A O 1
ATOM 1460 N N . ASN A 1 188 ? -29.426 5.754 36.532 1.00 83.31 188 ASN A N 1
ATOM 1461 C CA . ASN A 1 188 ? -28.434 5.054 35.726 1.00 83.31 188 ASN A CA 1
ATOM 1462 C C . ASN A 1 188 ? -28.832 5.141 34.254 1.00 83.31 188 ASN A C 1
ATOM 1464 O O . ASN A 1 188 ? -30.029 5.015 33.948 1.00 83.31 188 ASN A O 1
ATOM 1468 N N . LEU A 1 189 ? -27.855 5.381 33.386 1.00 78.69 189 LEU A N 1
ATOM 1469 C CA . LEU A 1 189 ? -28.085 5.411 31.942 1.00 78.69 189 LEU A CA 1
ATOM 1470 C C . LEU A 1 189 ? -28.373 4.016 31.363 1.00 78.69 189 LEU A C 1
ATOM 1472 O O . LEU A 1 189 ? -28.161 3.005 32.072 1.00 78.69 189 LEU A O 1
#

pLDDT: mean 89.4, std 9.91, range [49.78, 97.81]

Organism: Lymnaea stagnalis (NCBI:txid6523)

Radius of gyration: 26.21 Å; chains: 1; bounding box: 60×27×83 Å

Foldseek 3Di:
DDQPPNDDFAFFKKKKKAKFAPPDPHSPQDIADIAGTPPRDPDDDCVPDCAPRRAGVVRDTDGPWDPDQWMKMKMWIWGDDPPDTHGDDIDIDIGGQDQFFDPDKDKDWDDDPNPDIDIDIDGDHADPQFAGSTSPAGADQDPDQQAAFDADRGHRQTDHDPQFDDRRRNDGDDPCVVVPCPPDDDDGD

Sequence (189 aa):
SCYEGGLSYECDPLFTLCLGRPTSDTCSYGTAKATKDFHNTNYINMASLSDINGIPNPWIVYISYLTEPSVRLTITVEDADPGFDDYMASFVINLSVPSVSTNAWSTYELTEQISYRISFQYRFVCDLNYYGQLCDKYCILQNKSGGHYWCEAGTGKKICLEGWKGSNCAEDVDECAQGYCAKGTCQNL